Protein AF-A0AAW6V3Z8-F1 (afdb_monomer)

Sequence (329 aa):
MRWLLFLLFTFSTFGAWAGNCDLNTSYIQKGIEGYGTYIFKPVTLSGTLALREGTFPNDDWLFICKSLSNVVITLTGEAQHSTEYNFLVGHEKYKIKFDLSPHNLSGTDLTEKIYYKLSDIFNDTASISYAISQGEVAGRPVITPGQPFTVSYKLNLRYCQNKDKECTDIPITYIYHIILQINVMTCGFDNPTTEINMGDYNFIDIKQGTVDYRPEMIYIDCRQGDSGMLQLTPGKIEYTFRSASLLKNGLVLANDEELSATGAGEVGFRIQDASGADIQYDNGYLYETPQAATQGKNPIILNIKPMKYGENIRTGTIKSRVIIVVNNN

pLDDT: mean 81.11, std 15.35, range [29.45, 98.12]

Secondary structure (DSSP, 8-state):
-------------------PEEE-TTTTTT-EEEEEEEEE--SSSEEEE-GGG-B-TT-SEEEEES--TTEEEEEEEEESS-SEEEEEETTEEEEEEEEEEE-EEETTTS---SEEEHHHHHHHHEEEEEEEEES---SSPB--TTSEEEEEEEEEEEEEETTTTEEEEEEEEEEEEEEE--EE-EEE-SSS----------HHHHHHT-PPPEEEEEEEEEE--STTS-EE---EEEEEEEESSPEETTTEEEPTTTTSTTB-EEEEEEEE-TTSPBP-BSS-PPEEEEEE--SEEEEEEEEEEEEEEEEEE-SSB----EEEEEE--

Nearest PDB structures (foldseek):
  3sqb-assembly1_B  TM=6.387E-01  e=4.026E-05  Escherichia coli
  6erj-assembly1_B  TM=7.111E-01  e=3.836E-04  Salmonella enterica subsp. enterica serovar Paratyphi A str. ATCC 9150
  3f84-assembly1_A  TM=3.161E-01  e=2.750E-06  Escherichia coli
  3f85-assembly1_A  TM=3.055E-01  e=1.052E-05  Escherichia coli
  7sqc-assembly1_O1  TM=2.730E-01  e=2.663E-02  Chlamydomonas reinhardtii

Foldseek 3Di:
DDDDDDPPPPPPPPPPPQWAKDFDCVQQVPFWEWEAEDADFALDQKDWDALLRIDGVPQFFGIQGPAQQFKKKWKDKDWPDAQKEWEAFQNWIKIKGKDKDFDIDRSVQADDDRTDTPSSCRRRGIIIMMGMDTDDDDDDDYDYAQAWDKTKMWMWIWMAGDNRPDIDIGIYIYIYTYRYHAKEKDKAAPDQDDDDPPDDDDPVCQVVVVDFWDKDKDWIAIDTPDPRTDYDFSWWWKKAKAFPADDAPQFFRAFPCQVPPQAFHQKGKGKDFPVRHGHHHPPPDMDTQPGTDDHTTGITMMTMDMHGRDDSGDHHDGDTDMGMGIDRD

Radius of gyration: 36.32 Å; Cα contacts (8 Å, |Δi|>4): 736; chains: 1; bounding box: 100×30×127 Å

Mean predicted aligned error: 12.33 Å

Structure (mmCIF, N/CA/C/O backbone):
data_AF-A0AAW6V3Z8-F1
#
_entry.id   AF-A0AAW6V3Z8-F1
#
loop_
_atom_site.group_PDB
_atom_site.id
_atom_site.type_symbol
_atom_site.label_atom_id
_atom_site.label_alt_id
_atom_site.label_comp_id
_atom_site.label_asym_id
_atom_site.label_entity_id
_atom_site.label_seq_id
_atom_site.pdbx_PDB_ins_code
_atom_site.Cartn_x
_atom_site.Cartn_y
_atom_site.Cartn_z
_atom_site.occupancy
_atom_site.B_iso_or_equiv
_atom_site.auth_seq_id
_atom_site.auth_comp_id
_atom_site.auth_asym_id
_atom_site.auth_atom_id
_atom_site.pdbx_PDB_model_num
ATOM 1 N N . MET A 1 1 ? -69.870 -4.429 85.410 1.00 34.69 1 MET A N 1
ATOM 2 C CA . MET A 1 1 ? -69.325 -5.665 84.806 1.00 34.69 1 MET A CA 1
ATOM 3 C C . MET A 1 1 ? -69.509 -5.600 83.298 1.00 34.69 1 MET A C 1
ATOM 5 O O . MET A 1 1 ? -70.630 -5.366 82.892 1.00 34.69 1 MET A O 1
ATOM 9 N N . ARG A 1 2 ? -68.412 -5.833 82.557 1.00 36.53 2 ARG A N 1
ATOM 10 C CA . ARG A 1 2 ? -68.279 -6.417 81.201 1.00 36.53 2 ARG A CA 1
ATOM 11 C C . ARG A 1 2 ? -69.131 -5.878 80.026 1.00 36.53 2 ARG A C 1
ATOM 13 O O . ARG A 1 2 ? -70.333 -5.792 80.155 1.00 36.53 2 ARG A O 1
ATOM 20 N N . TRP A 1 3 ? -68.626 -5.595 78.822 1.00 33.97 3 TRP A N 1
ATOM 21 C CA . TRP A 1 3 ? -67.317 -5.750 78.164 1.00 33.97 3 TRP A CA 1
ATOM 22 C C . TRP A 1 3 ? -67.253 -4.737 77.001 1.00 33.97 3 TRP A C 1
ATOM 24 O O . TRP A 1 3 ? -68.218 -4.595 76.255 1.00 33.97 3 TRP A O 1
ATOM 34 N N . LEU A 1 4 ? -66.105 -4.073 76.844 1.00 44.62 4 LEU A N 1
ATOM 35 C CA . LEU A 1 4 ? -65.695 -3.410 75.605 1.00 44.62 4 LEU A CA 1
ATOM 36 C C . LEU A 1 4 ? -65.278 -4.479 74.585 1.00 44.62 4 LEU A C 1
ATOM 38 O O . LEU A 1 4 ? -64.500 -5.368 74.926 1.00 44.62 4 LEU A O 1
ATOM 42 N N . LEU A 1 5 ? -65.695 -4.332 73.329 1.00 42.50 5 LEU A N 1
ATOM 43 C CA . LEU A 1 5 ? -65.044 -4.979 72.189 1.00 42.50 5 LEU A CA 1
ATOM 44 C C . LEU A 1 5 ? -64.924 -3.955 71.058 1.00 42.50 5 LEU A C 1
ATOM 46 O O . LEU A 1 5 ? -65.787 -3.822 70.197 1.00 42.50 5 LEU A O 1
ATOM 50 N N . PHE A 1 6 ? -63.841 -3.181 71.129 1.00 39.94 6 PHE A N 1
ATOM 51 C CA . PHE A 1 6 ? -63.318 -2.404 70.012 1.00 39.94 6 PHE A CA 1
ATOM 52 C C . PHE A 1 6 ? -62.563 -3.370 69.095 1.00 39.94 6 PHE A C 1
ATOM 54 O O . PHE A 1 6 ? -61.516 -3.900 69.464 1.00 39.94 6 PHE A O 1
ATOM 61 N N . LEU A 1 7 ? -63.109 -3.615 67.907 1.00 39.38 7 LEU A N 1
ATOM 62 C CA . LEU A 1 7 ? -62.461 -4.374 66.841 1.00 39.38 7 LEU A CA 1
ATOM 63 C C . LEU A 1 7 ? -61.529 -3.424 66.074 1.00 39.38 7 LEU A C 1
ATOM 65 O O . LEU A 1 7 ? -61.925 -2.761 65.119 1.00 39.38 7 LEU A O 1
ATOM 69 N N . LEU A 1 8 ? -60.285 -3.323 66.544 1.00 40.19 8 LEU A N 1
ATOM 70 C CA . LEU A 1 8 ? -59.174 -2.739 65.796 1.00 40.19 8 LEU A CA 1
ATOM 71 C C . LEU A 1 8 ? -58.774 -3.727 64.694 1.00 40.19 8 LEU A C 1
ATOM 73 O O . LEU A 1 8 ? -58.064 -4.697 64.946 1.00 40.19 8 LEU A O 1
ATOM 77 N N . PHE A 1 9 ? -59.235 -3.480 63.468 1.00 36.28 9 PHE A N 1
ATOM 78 C CA . PHE A 1 9 ? -58.636 -4.070 62.274 1.00 36.28 9 PHE A CA 1
ATOM 79 C C . PHE A 1 9 ? -57.244 -3.459 62.085 1.00 36.28 9 PHE A C 1
ATOM 81 O O . PHE A 1 9 ? -57.078 -2.404 61.475 1.00 36.28 9 PHE A O 1
ATOM 88 N N . THR A 1 10 ? -56.227 -4.119 62.631 1.00 37.25 10 THR A N 1
ATOM 89 C CA . THR A 1 10 ? -54.840 -3.916 62.225 1.00 37.25 10 THR A CA 1
ATOM 90 C C . THR A 1 10 ? -54.682 -4.467 60.809 1.00 37.25 10 THR A C 1
ATOM 92 O O . THR A 1 10 ? -54.427 -5.651 60.599 1.00 37.25 10 THR A O 1
ATOM 95 N N . PHE A 1 11 ? -54.845 -3.597 59.809 1.00 33.38 11 PHE A N 1
ATOM 96 C CA . PHE A 1 11 ? -54.296 -3.845 58.481 1.00 33.38 11 PHE A CA 1
ATOM 97 C C . PHE A 1 11 ? -52.776 -3.949 58.630 1.00 33.38 11 PHE A C 1
ATOM 99 O O . PHE A 1 11 ? -52.063 -2.949 58.687 1.00 33.38 11 PHE A O 1
ATOM 106 N N . SER A 1 12 ? -52.276 -5.176 58.731 1.00 33.72 12 SER A N 1
ATOM 107 C CA . SER A 1 12 ? -50.884 -5.483 58.441 1.00 33.72 12 SER A CA 1
ATOM 108 C C . SER A 1 12 ? -50.715 -5.281 56.939 1.00 33.72 12 SER A C 1
ATOM 110 O O . SER A 1 12 ? -50.980 -6.168 56.132 1.00 33.72 12 SER A O 1
ATOM 112 N N . THR A 1 13 ? -50.328 -4.069 56.540 1.00 29.94 13 THR A N 1
ATOM 113 C CA . THR A 1 13 ? -49.763 -3.846 55.214 1.00 29.94 13 THR A CA 1
ATOM 114 C C . THR A 1 13 ? -48.470 -4.648 55.157 1.00 29.94 13 THR A C 1
ATOM 116 O O . THR A 1 13 ? -47.419 -4.187 55.603 1.00 29.94 13 THR A O 1
ATOM 119 N N . PHE A 1 14 ? -48.542 -5.874 54.644 1.00 37.41 14 PHE A N 1
ATOM 120 C CA . PHE A 1 14 ? -47.368 -6.532 54.101 1.00 37.41 14 PHE A CA 1
ATOM 121 C C . PHE A 1 14 ? -46.919 -5.667 52.926 1.00 37.41 14 PHE A C 1
ATOM 123 O O . PHE A 1 14 ? -47.485 -5.729 51.837 1.00 37.41 14 PHE A O 1
ATOM 130 N N . GLY A 1 15 ? -45.933 -4.804 53.165 1.00 29.45 15 GLY A N 1
ATOM 131 C CA . GLY A 1 15 ? -45.117 -4.281 52.087 1.00 29.45 15 GLY A CA 1
ATOM 132 C C . GLY A 1 15 ? -44.400 -5.478 51.487 1.00 29.45 15 GLY A C 1
ATOM 133 O O . GLY A 1 15 ? -43.367 -5.897 52.000 1.00 29.45 15 GLY A O 1
ATOM 134 N N . ALA A 1 16 ? -44.981 -6.084 50.454 1.00 33.62 16 ALA A N 1
ATOM 135 C CA . ALA A 1 16 ? -44.238 -6.960 49.575 1.00 33.62 16 ALA A CA 1
ATOM 136 C C . ALA A 1 16 ? -43.186 -6.069 48.915 1.00 33.62 16 ALA A C 1
ATOM 138 O O . ALA A 1 16 ? -43.502 -5.268 48.035 1.00 33.62 16 ALA A O 1
ATOM 139 N N . TRP A 1 17 ? -41.951 -6.135 49.410 1.00 36.16 17 TRP A N 1
ATOM 140 C CA . TRP A 1 17 ? -40.813 -5.565 48.708 1.00 36.16 17 TRP A CA 1
ATOM 141 C C . TRP A 1 17 ? -40.726 -6.329 47.389 1.00 36.16 17 TRP A C 1
ATOM 143 O O . TRP A 1 17 ? -40.319 -7.491 47.364 1.00 36.16 17 TRP A O 1
ATOM 153 N N . ALA A 1 18 ? -41.216 -5.717 46.310 1.00 39.94 18 ALA A N 1
ATOM 154 C CA . ALA A 1 18 ? -40.964 -6.196 44.963 1.00 39.94 18 ALA A CA 1
ATOM 155 C C . ALA A 1 18 ? -39.443 -6.335 44.840 1.00 39.94 18 ALA A C 1
ATOM 157 O O . ALA A 1 18 ? -38.727 -5.360 45.048 1.00 39.94 18 ALA A O 1
ATOM 158 N N . GLY A 1 19 ? -38.959 -7.564 44.654 1.00 50.56 19 GLY A N 1
ATOM 159 C CA . GLY A 1 19 ? -37.538 -7.876 44.776 1.00 50.56 19 GLY A CA 1
ATOM 160 C C . GLY A 1 19 ? -36.707 -7.038 43.811 1.00 50.56 19 GLY A C 1
ATOM 161 O O . GLY A 1 19 ? -36.806 -7.228 42.603 1.00 50.56 19 GLY A O 1
ATOM 162 N N . ASN A 1 20 ? -35.905 -6.123 44.354 1.00 72.38 20 ASN A N 1
ATOM 163 C CA . ASN A 1 20 ? -34.909 -5.365 43.603 1.00 72.38 20 ASN A CA 1
ATOM 164 C C . ASN A 1 20 ? -33.697 -6.260 43.284 1.00 72.38 20 ASN A C 1
ATOM 166 O O . ASN A 1 20 ? -33.623 -7.399 43.752 1.00 72.38 20 ASN A O 1
ATOM 170 N N . CYS A 1 21 ? -32.760 -5.775 42.464 1.00 75.06 21 CYS A N 1
ATOM 171 C CA . CYS A 1 21 ? -31.528 -6.523 42.217 1.00 75.06 21 CYS A CA 1
ATOM 172 C C . CYS A 1 21 ? -30.532 -6.360 43.359 1.00 75.06 21 CYS A C 1
ATOM 174 O O . CYS A 1 21 ? -30.194 -5.241 43.717 1.00 75.06 21 CYS A O 1
ATOM 176 N N . ASP A 1 22 ? -29.973 -7.446 43.866 1.00 78.38 22 ASP A N 1
ATOM 177 C CA . ASP A 1 22 ? -28.892 -7.369 44.841 1.00 78.38 22 ASP A CA 1
ATOM 178 C C . ASP A 1 22 ? -27.545 -7.234 44.114 1.00 78.38 22 ASP A C 1
ATOM 180 O O . ASP A 1 22 ? -27.223 -8.026 43.222 1.00 78.38 22 ASP A O 1
ATOM 184 N N . LEU A 1 23 ? -26.764 -6.213 44.482 1.00 76.12 23 LEU A N 1
ATOM 185 C CA . LEU A 1 23 ? -25.417 -5.981 43.959 1.00 76.12 23 LEU A CA 1
ATOM 186 C C . LEU A 1 23 ? -24.407 -6.865 44.700 1.00 76.12 23 LEU A C 1
ATOM 188 O O . LEU A 1 23 ? -24.350 -6.867 45.932 1.00 76.12 23 LEU A O 1
ATOM 192 N N . ASN A 1 24 ? -23.560 -7.574 43.956 1.00 74.00 24 ASN A N 1
ATOM 193 C CA . ASN A 1 24 ? -22.454 -8.323 44.538 1.00 74.00 24 ASN A CA 1
ATOM 194 C C . ASN A 1 24 ? -21.342 -7.366 45.000 1.00 74.00 24 ASN A C 1
ATOM 196 O O . ASN A 1 24 ? -20.547 -6.864 44.204 1.00 74.00 24 ASN A O 1
ATOM 200 N N . THR A 1 25 ? -21.271 -7.105 46.306 1.00 66.44 25 THR A N 1
ATOM 201 C CA . THR A 1 25 ? -20.369 -6.096 46.890 1.00 66.44 25 THR A CA 1
ATOM 202 C C . THR A 1 25 ? -18.887 -6.470 46.859 1.00 66.44 25 THR A C 1
ATOM 204 O O . THR A 1 25 ? -18.038 -5.605 47.081 1.00 66.44 25 THR A O 1
ATOM 207 N N . SER A 1 26 ? -18.552 -7.723 46.534 1.00 66.06 26 SER A N 1
ATOM 208 C CA . SER A 1 26 ? -17.165 -8.192 46.423 1.00 66.06 26 SER A CA 1
ATOM 209 C C . SER A 1 26 ? -16.350 -7.458 45.341 1.00 66.06 26 SER A C 1
ATOM 211 O O . SER A 1 26 ? -15.135 -7.321 45.493 1.00 66.06 26 SER A O 1
ATOM 213 N N . TYR A 1 27 ? -17.005 -6.904 44.310 1.00 61.44 27 TYR A N 1
ATOM 214 C CA . TYR A 1 27 ? -16.353 -6.176 43.209 1.00 61.44 27 TYR A CA 1
ATOM 215 C C . TYR A 1 27 ? -16.191 -4.669 43.458 1.00 61.44 27 TYR A C 1
ATOM 217 O O . TYR A 1 27 ? -15.292 -4.042 42.901 1.00 61.44 27 TYR A O 1
ATOM 225 N N . ILE A 1 28 ? -17.009 -4.076 44.335 1.00 60.41 28 ILE A N 1
ATOM 226 C CA . ILE A 1 28 ? -17.018 -2.620 44.577 1.00 60.41 28 ILE A CA 1
ATOM 227 C C . ILE A 1 28 ? -15.710 -2.158 45.234 1.00 60.41 28 ILE A C 1
ATOM 229 O O . ILE A 1 28 ? -15.198 -1.087 44.924 1.00 60.41 28 ILE A O 1
ATOM 233 N N . GLN A 1 29 ? -15.136 -2.970 46.128 1.00 56.62 29 GLN A N 1
ATOM 234 C CA . GLN A 1 29 ? -13.974 -2.566 46.932 1.00 56.62 29 GLN A CA 1
ATOM 235 C C . GLN A 1 29 ? -12.651 -2.514 46.157 1.00 56.62 29 GLN A C 1
ATOM 237 O O . GLN A 1 29 ? -11.694 -1.917 46.647 1.00 56.62 29 GLN A O 1
ATOM 242 N N . LYS A 1 30 ? -12.569 -3.140 44.978 1.00 59.75 30 LYS A N 1
ATOM 243 C CA . LYS A 1 30 ? -11.322 -3.238 44.199 1.00 59.75 30 LYS A CA 1
ATOM 244 C C . LYS A 1 30 ? -11.354 -2.459 42.883 1.00 59.75 30 LYS A C 1
ATOM 246 O O . LYS A 1 30 ? -10.308 -2.317 42.260 1.00 59.75 30 LYS A O 1
ATOM 251 N N . GLY A 1 31 ? -12.520 -1.944 42.484 1.00 66.19 31 GLY A N 1
ATOM 252 C CA . GLY A 1 31 ? -12.749 -1.523 41.104 1.00 66.19 31 GLY A CA 1
ATOM 253 C C . GLY A 1 31 ? -12.764 -2.725 40.155 1.00 66.19 31 GLY A C 1
ATOM 254 O O . GLY A 1 31 ? -12.340 -3.830 40.507 1.00 66.19 31 GLY A O 1
ATOM 255 N N . ILE A 1 32 ? -13.288 -2.520 38.950 1.00 75.06 32 ILE A N 1
ATOM 256 C CA . ILE A 1 32 ? -13.306 -3.562 37.922 1.00 75.06 32 ILE A CA 1
ATOM 257 C C . ILE A 1 32 ? -12.325 -3.175 36.821 1.00 75.06 32 ILE A C 1
ATOM 259 O O . ILE A 1 32 ? -12.372 -2.068 36.293 1.00 75.06 32 ILE A O 1
ATOM 263 N N . GLU A 1 33 ? -11.450 -4.102 36.454 1.00 75.56 33 GLU A N 1
ATOM 264 C CA . GLU A 1 33 ? -10.600 -3.976 35.277 1.00 75.56 33 GLU A CA 1
ATOM 265 C C . GLU A 1 33 ? -11.111 -4.926 34.197 1.00 75.56 33 GLU A C 1
ATOM 267 O O . GLU A 1 33 ? -11.382 -6.094 34.474 1.00 75.56 33 GLU A O 1
ATOM 272 N N . GLY A 1 34 ? -11.265 -4.425 32.975 1.00 73.50 34 GLY A N 1
ATOM 273 C CA . GLY A 1 34 ? -11.512 -5.238 31.789 1.00 73.50 34 GLY A CA 1
ATOM 274 C C . GLY A 1 34 ? -10.338 -5.111 30.832 1.00 73.50 34 GLY A C 1
ATOM 275 O O . GLY A 1 34 ? -9.913 -3.991 30.544 1.00 73.50 34 GLY A O 1
ATOM 276 N N . TYR A 1 35 ? -9.825 -6.241 30.342 1.00 75.56 35 TYR A N 1
ATOM 277 C CA . TYR A 1 35 ? -8.788 -6.258 29.315 1.00 75.56 35 TYR A CA 1
ATOM 278 C C . TYR A 1 35 ? -9.184 -7.164 28.154 1.00 75.56 35 TYR A C 1
ATOM 280 O O . TYR A 1 35 ? -9.689 -8.264 28.342 1.00 75.56 35 TYR A O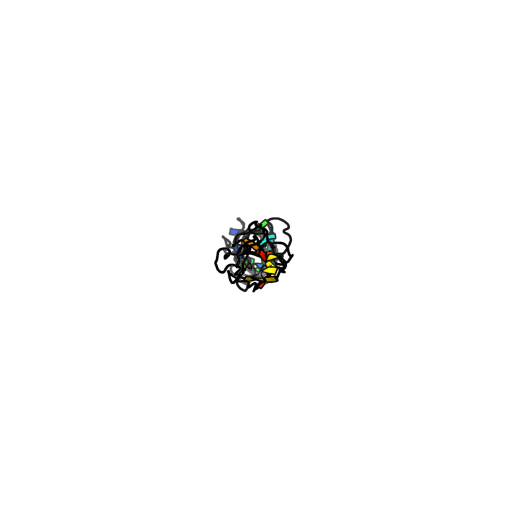 1
ATOM 288 N N . GLY A 1 36 ? -8.948 -6.724 26.927 1.00 72.00 36 GLY A N 1
ATOM 289 C CA . GLY A 1 36 ? -9.236 -7.520 25.736 1.00 72.00 36 GLY A CA 1
ATOM 290 C C . GLY A 1 36 ? -8.148 -7.374 24.698 1.00 72.00 36 GLY A C 1
ATOM 291 O O . GLY A 1 36 ? -7.553 -6.304 24.591 1.00 72.00 36 GLY A O 1
ATOM 292 N N . THR A 1 37 ? -7.927 -8.429 23.919 1.00 79.06 37 THR A N 1
ATOM 293 C CA . THR A 1 37 ? -7.196 -8.326 22.656 1.00 79.06 37 THR A CA 1
ATOM 294 C C . THR A 1 37 ? -8.174 -8.580 21.530 1.00 79.06 37 THR A C 1
ATOM 296 O O . THR A 1 37 ? -8.809 -9.631 21.494 1.00 79.06 37 THR A O 1
ATOM 299 N N . TYR A 1 38 ? -8.270 -7.632 20.607 1.00 78.69 38 TYR A N 1
ATOM 300 C CA . TYR A 1 38 ? -9.224 -7.671 19.515 1.00 78.69 38 TYR A CA 1
ATOM 301 C C . TYR A 1 38 ? -8.532 -7.572 18.168 1.00 78.69 38 TYR A C 1
ATOM 303 O O . TYR A 1 38 ? -7.815 -6.609 17.887 1.00 78.69 38 TYR A O 1
ATOM 311 N N . ILE A 1 39 ? -8.768 -8.570 17.320 1.00 85.19 39 ILE A N 1
ATOM 312 C CA . ILE A 1 39 ? -8.336 -8.525 15.928 1.00 85.19 39 ILE A CA 1
ATOM 313 C C . ILE A 1 39 ? -9.398 -7.754 15.155 1.00 85.19 39 ILE A C 1
ATOM 315 O O . ILE A 1 39 ? -10.437 -8.297 14.782 1.00 85.19 39 ILE A O 1
ATOM 319 N N . PHE A 1 40 ? -9.127 -6.476 14.913 1.00 85.94 40 PHE A N 1
ATOM 320 C CA . PHE A 1 40 ? -10.069 -5.603 14.243 1.00 85.94 40 PHE A CA 1
ATOM 321 C C . PHE A 1 40 ? -9.882 -5.648 12.729 1.00 85.94 40 PHE A C 1
ATOM 323 O O . PHE A 1 40 ? -8.878 -5.168 12.201 1.00 85.94 40 PHE A O 1
ATOM 330 N N . LYS A 1 41 ? -10.884 -6.195 12.042 1.00 87.31 41 LYS A N 1
ATOM 331 C CA . LYS A 1 41 ? -10.978 -6.263 10.581 1.00 87.31 41 LYS A CA 1
ATOM 332 C C . LYS A 1 41 ? -12.131 -5.375 10.101 1.00 87.31 41 LYS A C 1
ATOM 334 O O . LYS A 1 41 ? -13.250 -5.875 9.975 1.00 87.31 41 LYS A O 1
ATOM 339 N N . PRO A 1 42 ? -11.920 -4.062 9.890 1.00 85.12 42 PRO A N 1
ATOM 340 C CA . PRO A 1 42 ? -12.979 -3.200 9.382 1.00 85.12 42 PRO A CA 1
ATOM 341 C C . PRO A 1 42 ? -13.461 -3.695 8.017 1.00 85.12 42 PRO A C 1
ATOM 343 O O . PRO A 1 42 ? -12.663 -4.115 7.183 1.00 85.12 42 PRO A O 1
ATOM 346 N N . VAL A 1 43 ? -14.769 -3.606 7.780 1.00 83.25 43 VAL A N 1
ATOM 347 C CA . VAL A 1 43 ? -15.402 -3.895 6.475 1.00 83.25 43 VAL A CA 1
ATOM 348 C C . VAL A 1 43 ? -15.909 -2.623 5.787 1.00 83.25 43 VAL A C 1
ATOM 350 O O . VAL A 1 43 ? -16.054 -2.572 4.570 1.00 83.25 43 VAL A O 1
ATOM 353 N N . THR A 1 44 ? -16.115 -1.567 6.572 1.00 85.88 44 THR A N 1
ATOM 354 C CA . THR A 1 44 ? -16.561 -0.229 6.167 1.00 85.88 44 THR A CA 1
ATOM 355 C C . THR A 1 44 ? -15.675 0.832 6.813 1.00 85.88 44 THR A C 1
ATOM 357 O O . THR A 1 44 ? -15.041 0.573 7.839 1.00 85.88 44 THR A O 1
ATOM 360 N N . LEU A 1 45 ? -15.654 2.041 6.238 1.00 88.00 45 LEU A N 1
ATOM 361 C CA . LEU A 1 45 ? -14.905 3.180 6.784 1.00 88.00 45 LEU A CA 1
ATOM 362 C C . LEU A 1 45 ? -15.404 3.603 8.168 1.00 88.00 45 LEU A C 1
ATOM 364 O O . LEU A 1 45 ? -14.631 4.128 8.953 1.00 88.00 45 LEU A O 1
ATOM 368 N N . SER A 1 46 ? -16.665 3.352 8.499 1.00 90.88 46 SER A N 1
ATOM 369 C CA . SER A 1 46 ? -17.204 3.583 9.835 1.00 90.88 46 SER A CA 1
ATOM 370 C C . SER A 1 46 ? -18.097 2.435 10.273 1.00 90.88 46 SER A C 1
ATOM 372 O O . SER A 1 46 ? -18.667 1.723 9.442 1.00 90.88 46 SER A O 1
ATOM 374 N N . GLY A 1 47 ? -18.209 2.247 11.580 1.00 88.12 47 GLY A N 1
ATOM 375 C CA . GLY A 1 47 ? -19.014 1.185 12.162 1.00 88.12 47 GLY A CA 1
ATOM 376 C C . GLY A 1 47 ? -18.914 1.168 13.677 1.00 88.12 47 GLY A C 1
ATOM 377 O O . GLY A 1 47 ? -18.492 2.145 14.297 1.00 88.12 47 GLY A O 1
ATOM 378 N N . THR A 1 48 ? -19.286 0.035 14.262 1.00 84.62 48 THR A N 1
ATOM 379 C CA . THR A 1 48 ? -19.357 -0.130 15.711 1.00 84.62 48 THR A CA 1
ATOM 380 C C . THR A 1 48 ? -18.640 -1.402 16.134 1.00 84.62 48 THR A C 1
ATOM 382 O O . THR A 1 48 ? -18.855 -2.466 15.559 1.00 84.62 48 THR A O 1
ATOM 385 N N . LEU A 1 49 ? -17.797 -1.285 17.155 1.00 77.62 49 LEU A N 1
ATOM 386 C CA . LEU A 1 49 ? -17.171 -2.390 17.860 1.00 77.62 49 LEU A CA 1
ATOM 387 C C . LEU A 1 49 ? -18.012 -2.758 19.076 1.00 77.62 49 LEU A C 1
ATOM 389 O O . LEU A 1 49 ? -18.343 -1.902 19.904 1.00 77.62 49 LEU A O 1
ATOM 393 N N . ALA A 1 50 ? -18.331 -4.043 19.194 1.00 68.25 50 ALA A N 1
ATOM 394 C CA . ALA A 1 50 ? -18.921 -4.575 20.408 1.00 68.25 50 ALA A CA 1
ATOM 395 C C . ALA A 1 50 ? -17.852 -4.640 21.507 1.00 68.25 50 ALA A C 1
ATOM 397 O O . ALA A 1 50 ? -16.756 -5.154 21.295 1.00 68.25 50 ALA A O 1
ATOM 398 N N . LEU A 1 51 ? -18.197 -4.191 22.714 1.00 64.62 51 LEU A N 1
ATOM 399 C CA . LEU A 1 51 ? -17.331 -4.288 23.897 1.00 64.62 51 LEU A CA 1
ATOM 400 C C . LEU A 1 51 ? -17.123 -5.741 24.375 1.00 64.62 51 LEU A C 1
ATOM 402 O O . LEU A 1 51 ? -16.329 -5.991 25.274 1.00 64.62 51 LEU A O 1
ATOM 406 N N . ARG A 1 52 ? -17.811 -6.712 23.765 1.00 59.97 52 ARG A N 1
ATOM 407 C CA . ARG A 1 52 ? -17.901 -8.105 24.216 1.00 59.97 52 ARG A CA 1
ATOM 408 C C . ARG A 1 52 ? -16.582 -8.877 24.228 1.00 59.97 52 ARG A C 1
ATOM 410 O O . ARG A 1 52 ? -16.455 -9.822 24.996 1.00 59.97 52 ARG A O 1
ATOM 417 N N . GLU A 1 53 ? -15.622 -8.531 23.375 1.00 51.59 53 GLU A N 1
ATOM 418 C CA . GLU A 1 53 ? -14.405 -9.349 23.206 1.00 51.59 53 GLU A CA 1
ATOM 419 C C . GLU A 1 53 ? -13.326 -9.100 24.280 1.00 51.59 53 GLU A C 1
ATOM 421 O O . GLU A 1 53 ? -12.196 -9.572 24.166 1.00 51.59 53 GLU A O 1
ATOM 426 N N . GLY A 1 54 ? -13.666 -8.369 25.346 1.00 53.38 54 GLY A N 1
ATOM 427 C CA . GLY A 1 54 ? -12.838 -8.245 26.542 1.00 53.38 54 GLY A CA 1
ATOM 428 C C . GLY A 1 54 ? -12.959 -9.456 27.467 1.00 53.38 54 GLY A C 1
ATOM 429 O O . GLY A 1 54 ? -14.053 -9.936 27.754 1.00 53.38 54 GLY A O 1
ATOM 430 N N . THR A 1 55 ? -11.830 -9.928 27.992 1.00 59.84 55 THR A N 1
ATOM 431 C CA . THR A 1 55 ? -11.816 -10.795 29.171 1.00 59.84 55 THR A CA 1
ATOM 432 C C . THR A 1 55 ? -11.947 -9.903 30.399 1.00 59.84 55 THR A C 1
ATOM 434 O O . THR A 1 55 ? -11.037 -9.145 30.736 1.00 59.84 55 THR A O 1
ATOM 437 N N . PHE A 1 56 ? -13.075 -9.987 31.098 1.00 67.75 56 PHE A N 1
ATOM 438 C CA . PHE A 1 56 ? -13.126 -9.473 32.459 1.00 67.75 56 PHE A CA 1
ATOM 439 C C . PHE A 1 56 ? -12.548 -10.568 33.366 1.00 67.75 56 PHE A C 1
ATOM 441 O O . PHE A 1 56 ? -13.174 -11.620 33.504 1.00 67.75 56 PHE A O 1
ATOM 448 N N . PRO A 1 57 ? -11.363 -10.381 33.978 1.00 60.72 57 PRO A N 1
ATOM 449 C CA . PRO A 1 57 ? -10.763 -11.360 34.894 1.00 60.72 57 PRO A CA 1
ATOM 450 C C . PRO A 1 57 ? -11.697 -11.755 36.050 1.00 60.72 57 PRO A C 1
ATOM 452 O O . PRO A 1 57 ? -11.496 -12.795 36.664 1.00 60.72 57 PRO A O 1
ATOM 455 N N . ASN A 1 58 ? -12.726 -10.942 36.304 1.00 62.47 58 ASN A N 1
ATOM 456 C CA . ASN A 1 58 ? -13.757 -11.126 37.313 1.00 62.47 58 ASN A CA 1
ATOM 457 C C . ASN A 1 58 ? -15.180 -11.109 36.692 1.00 62.47 58 ASN A C 1
ATOM 459 O O . ASN A 1 58 ? -16.056 -10.430 37.220 1.00 62.47 58 ASN A O 1
ATOM 463 N N . ASP A 1 59 ? -15.426 -11.797 35.562 1.00 68.00 59 ASP A N 1
ATOM 464 C CA . ASP A 1 59 ? -16.759 -11.874 34.902 1.00 68.00 59 ASP A CA 1
ATOM 465 C C . ASP A 1 59 ? -17.776 -12.791 35.620 1.00 68.00 59 ASP A C 1
ATOM 467 O O . ASP A 1 59 ? -18.526 -13.572 35.015 1.00 68.00 59 ASP A O 1
ATOM 471 N N . ASP A 1 60 ? -17.774 -12.729 36.943 1.00 67.44 60 ASP A N 1
ATOM 472 C CA . ASP A 1 60 ? -18.808 -13.317 37.779 1.00 67.44 60 ASP A CA 1
ATOM 473 C C . ASP A 1 60 ? -20.085 -12.459 37.729 1.00 67.44 60 ASP A C 1
ATOM 475 O O . ASP A 1 60 ? -20.134 -11.370 37.149 1.00 67.44 60 ASP A O 1
ATOM 479 N N . TRP A 1 61 ? -21.167 -12.960 38.326 1.00 69.00 61 TRP A N 1
ATOM 480 C CA . TRP A 1 61 ? -22.419 -12.213 38.402 1.00 69.00 61 TRP A CA 1
ATOM 481 C C . TRP A 1 61 ? -22.229 -10.938 39.239 1.00 69.00 61 TRP A C 1
ATOM 483 O O . TRP A 1 61 ? -21.830 -10.978 40.406 1.00 69.00 61 TRP A O 1
ATOM 493 N N . LEU A 1 62 ? -22.545 -9.801 38.622 1.00 75.69 62 LEU A N 1
ATOM 494 C CA . LEU A 1 62 ? -22.504 -8.487 39.249 1.00 75.69 62 LEU A CA 1
ATOM 495 C C . LEU A 1 62 ? -23.831 -8.187 39.953 1.00 75.69 62 LEU A C 1
ATOM 497 O O . LEU A 1 62 ? -23.830 -7.660 41.063 1.00 75.69 62 LEU A O 1
ATOM 501 N N . PHE A 1 63 ? -24.951 -8.593 39.347 1.00 77.38 63 PHE A N 1
ATOM 502 C CA . PHE A 1 63 ? -26.292 -8.406 39.902 1.00 77.38 63 PHE A CA 1
ATOM 503 C C . PHE A 1 63 ? -27.068 -9.718 39.957 1.00 77.38 63 PHE A C 1
ATOM 505 O O . PHE A 1 63 ? -27.033 -10.511 39.011 1.00 77.38 63 PHE A O 1
ATOM 512 N N . ILE A 1 64 ? -27.829 -9.904 41.037 1.00 79.44 64 ILE A N 1
ATOM 513 C CA . ILE A 1 64 ? -28.873 -10.928 41.133 1.00 79.44 64 ILE A CA 1
ATOM 514 C C . ILE A 1 64 ? -30.221 -10.222 41.124 1.00 79.44 64 ILE A C 1
ATOM 516 O O . ILE A 1 64 ? -30.591 -9.581 42.102 1.00 79.44 64 ILE A O 1
ATOM 520 N N . CYS A 1 65 ? -30.965 -10.343 40.033 1.00 76.25 65 CYS A N 1
ATOM 521 C CA . CYS A 1 65 ? -32.230 -9.645 39.847 1.00 76.25 65 CYS A CA 1
ATOM 522 C C . CYS A 1 65 ? -33.412 -10.608 39.941 1.00 76.25 65 CYS A C 1
ATOM 524 O O . CYS A 1 65 ? -33.514 -11.557 39.169 1.00 76.25 65 CYS A O 1
ATOM 526 N N . LYS A 1 66 ? -34.346 -10.333 40.859 1.00 75.38 66 LYS A N 1
ATOM 527 C CA . LYS A 1 66 ? -35.669 -10.990 40.881 1.00 75.38 66 LYS A CA 1
ATOM 528 C C . LYS A 1 66 ? -36.715 -10.223 40.066 1.00 75.38 66 LYS A C 1
ATOM 530 O O . LYS A 1 66 ? -37.694 -10.818 39.633 1.00 75.38 66 LYS A O 1
ATOM 535 N N . SER A 1 67 ? -36.506 -8.920 39.872 1.00 75.31 67 SER A N 1
ATOM 536 C CA . SER A 1 67 ? -37.271 -8.034 38.993 1.00 75.31 67 SER A CA 1
ATOM 537 C C . SER A 1 67 ? -36.384 -6.873 38.539 1.00 75.31 67 SER A C 1
ATOM 539 O O . SER A 1 67 ? -35.522 -6.417 39.292 1.00 75.31 67 SER A O 1
ATOM 541 N N . LEU A 1 68 ? -36.623 -6.368 37.328 1.00 73.25 68 LEU A N 1
ATOM 542 C CA . LEU A 1 68 ? -35.966 -5.175 36.779 1.00 73.25 68 LEU A CA 1
ATOM 543 C C . LEU A 1 68 ? -36.848 -3.921 36.844 1.00 73.25 68 LEU A C 1
ATOM 545 O O . LEU A 1 68 ? -36.399 -2.828 36.520 1.00 73.25 68 LEU A O 1
ATOM 549 N N . SER A 1 69 ? -38.097 -4.044 37.302 1.00 72.56 69 SER A N 1
ATOM 550 C CA . SER A 1 69 ? -39.136 -3.010 37.169 1.00 72.56 69 SER A CA 1
ATOM 551 C C . SER A 1 69 ? -38.818 -1.647 37.808 1.00 72.56 69 SER A C 1
ATOM 553 O O . SER A 1 69 ? -39.497 -0.672 37.507 1.00 72.56 69 SER A O 1
ATOM 555 N N . ASN A 1 70 ? -37.831 -1.565 38.707 1.00 76.19 70 ASN A N 1
ATOM 556 C CA . ASN A 1 70 ? -37.437 -0.336 39.414 1.00 76.19 70 ASN A CA 1
ATOM 557 C C . ASN A 1 70 ? -35.921 -0.089 39.391 1.00 76.19 70 ASN A C 1
ATOM 559 O O . ASN A 1 70 ? -35.386 0.549 40.303 1.00 76.19 70 ASN A O 1
ATOM 563 N N . VAL A 1 71 ? -35.240 -0.630 38.383 1.00 76.38 71 VAL A N 1
ATOM 564 C CA . VAL A 1 71 ? -33.791 -0.527 38.225 1.00 76.38 71 VAL A CA 1
ATOM 565 C C . VAL A 1 71 ? -33.462 0.410 37.073 1.00 76.38 71 VAL A C 1
ATOM 567 O O . VAL A 1 71 ? -34.048 0.311 35.995 1.00 76.38 71 VAL A O 1
ATOM 570 N N . VAL A 1 72 ? -32.503 1.301 37.306 1.00 79.00 72 VAL A N 1
ATOM 571 C CA . VAL A 1 72 ? -31.890 2.133 36.268 1.00 79.00 72 VAL A CA 1
ATOM 572 C C . VAL A 1 72 ? -30.393 1.864 36.275 1.00 79.00 72 VAL A C 1
ATOM 574 O O . VAL A 1 72 ? -29.753 1.915 37.329 1.00 79.00 72 VAL A O 1
ATOM 577 N N . ILE A 1 73 ? -29.846 1.567 35.097 1.00 77.38 73 ILE A N 1
ATOM 578 C CA . ILE A 1 73 ? -28.413 1.378 34.891 1.00 77.38 73 ILE A CA 1
ATOM 579 C C . ILE A 1 73 ? -27.938 2.446 33.917 1.00 77.38 73 ILE A C 1
ATOM 581 O O . ILE A 1 73 ? -28.400 2.547 32.784 1.00 77.38 73 ILE A O 1
ATOM 585 N N . THR A 1 74 ? -27.011 3.271 34.377 1.00 78.25 74 THR A N 1
ATOM 586 C CA . THR A 1 74 ? -26.382 4.310 33.570 1.00 78.25 74 THR A CA 1
ATOM 587 C C . THR A 1 74 ? -24.903 4.014 33.475 1.00 78.25 74 THR A C 1
ATOM 589 O O . THR A 1 74 ? -24.241 3.827 34.491 1.00 78.25 74 THR A O 1
ATOM 592 N N . LEU A 1 75 ? -24.377 3.994 32.260 1.00 80.88 75 LEU A N 1
ATOM 593 C CA . LEU A 1 75 ? -22.945 3.948 32.036 1.00 80.88 75 LEU A CA 1
ATOM 594 C C . LEU A 1 75 ? -22.499 5.337 31.599 1.00 80.88 75 LEU A C 1
ATOM 596 O O . LEU A 1 75 ? -23.077 5.921 30.692 1.00 80.88 75 LEU A O 1
ATOM 600 N N . THR A 1 76 ? -21.472 5.881 32.233 1.00 83.38 76 THR A N 1
ATOM 601 C CA . THR A 1 76 ? -20.754 7.042 31.702 1.00 83.38 76 THR A CA 1
ATOM 602 C C . THR A 1 76 ? -19.315 6.654 31.442 1.00 83.38 76 THR A C 1
ATOM 604 O O . THR A 1 76 ? -18.801 5.701 32.029 1.00 83.38 76 THR A O 1
ATOM 607 N N . GLY A 1 77 ? -18.653 7.363 30.535 1.00 82.94 77 GLY A N 1
ATOM 608 C CA . GLY A 1 77 ? -17.272 7.058 30.224 1.00 82.94 77 GLY A CA 1
ATOM 609 C C . GLY A 1 77 ? -16.546 8.194 29.539 1.00 82.94 77 GLY A C 1
ATOM 610 O O . GLY A 1 77 ? -17.145 8.992 28.822 1.00 82.94 77 GLY A O 1
ATOM 611 N N . GLU A 1 78 ? -15.241 8.230 29.762 1.00 84.38 78 GLU A N 1
ATOM 612 C CA . GLU A 1 78 ? -14.309 9.136 29.106 1.00 84.38 78 GLU A CA 1
ATOM 613 C C . GLU A 1 78 ? -13.087 8.354 28.619 1.00 84.38 78 GLU A C 1
ATOM 615 O O . GLU A 1 78 ? -12.669 7.364 29.229 1.00 84.38 78 GLU A O 1
ATOM 620 N N . ALA A 1 79 ? -12.514 8.776 27.494 1.00 83.38 79 ALA A N 1
ATOM 621 C CA . ALA A 1 79 ? -11.261 8.211 27.015 1.00 83.38 79 ALA A CA 1
ATOM 622 C C . ALA A 1 79 ? -10.110 8.641 27.932 1.00 83.38 79 ALA A C 1
ATOM 624 O O . ALA A 1 79 ? -9.986 9.816 28.272 1.00 83.38 79 ALA A O 1
ATOM 625 N N . GLN A 1 80 ? -9.255 7.696 28.322 1.00 79.31 80 GLN A N 1
ATOM 626 C CA . GLN A 1 80 ? -8.074 7.996 29.142 1.00 79.31 80 GLN A CA 1
ATOM 627 C C . GLN A 1 80 ? -6.880 8.466 28.301 1.00 79.31 80 GLN A C 1
ATOM 629 O O . GLN A 1 80 ? -5.993 9.163 28.799 1.00 79.31 80 GLN A O 1
ATOM 634 N N . HIS A 1 81 ? -6.837 8.065 27.031 1.00 80.06 81 HIS A N 1
ATOM 635 C CA . HIS A 1 81 ? -5.764 8.365 26.086 1.00 80.06 81 HIS A CA 1
ATOM 636 C C . HIS A 1 81 ? -6.333 8.881 24.759 1.00 80.06 81 HIS A C 1
ATOM 638 O O . HIS A 1 81 ? -7.527 9.162 24.654 1.00 80.06 81 HIS A O 1
ATOM 644 N N . SER A 1 82 ? -5.464 9.038 23.752 1.00 78.44 82 SER A N 1
ATOM 645 C CA . SER A 1 82 ? -5.888 9.430 22.406 1.00 78.44 82 SER A CA 1
ATOM 646 C C . SER A 1 82 ? -6.974 8.491 21.895 1.00 78.44 82 SER A C 1
ATOM 648 O O . SER A 1 82 ? -6.831 7.278 21.988 1.00 78.44 82 SER A O 1
ATOM 650 N N . THR A 1 83 ? -8.039 9.047 21.331 1.00 83.75 83 THR A N 1
ATOM 651 C CA . THR A 1 83 ? -9.052 8.281 20.598 1.00 83.75 83 THR A CA 1
ATOM 652 C C . THR A 1 83 ? -8.773 8.247 19.105 1.00 83.75 83 THR A C 1
ATOM 654 O O . THR A 1 83 ? -9.412 7.482 18.394 1.00 83.75 83 THR A O 1
ATOM 657 N N . GLU A 1 84 ? -7.825 9.052 18.626 1.00 89.12 84 GLU A N 1
ATOM 658 C CA . GLU A 1 84 ? -7.425 9.135 17.225 1.00 89.12 84 GLU A CA 1
ATOM 659 C C . GLU A 1 84 ? -6.005 8.582 17.050 1.00 89.12 84 GLU A C 1
ATOM 661 O O . GLU A 1 84 ? -5.096 8.900 17.823 1.00 89.12 84 GLU A O 1
ATOM 666 N N . TYR A 1 85 ? -5.827 7.730 16.044 1.00 90.31 85 TYR A N 1
ATOM 667 C CA . TYR A 1 85 ? -4.579 7.039 15.737 1.00 90.31 85 TYR A CA 1
ATOM 668 C C . TYR A 1 85 ? -4.306 7.132 14.243 1.00 90.31 85 TYR A C 1
ATOM 670 O O . TYR A 1 85 ? -5.207 6.949 13.428 1.00 90.31 85 TYR A O 1
ATOM 678 N N . ASN A 1 86 ? -3.053 7.375 13.882 1.00 90.31 86 ASN A N 1
ATOM 679 C CA . ASN A 1 86 ? -2.641 7.532 12.493 1.00 90.31 86 ASN A CA 1
ATOM 680 C C . ASN A 1 86 ? -1.933 6.275 11.996 1.00 90.31 86 ASN A C 1
ATOM 682 O O . ASN A 1 86 ? -1.175 5.671 12.747 1.00 90.31 86 ASN A O 1
ATOM 686 N N . PHE A 1 87 ? -2.127 5.892 10.741 1.00 88.50 87 PHE A N 1
ATOM 687 C CA . PHE A 1 87 ? -1.428 4.767 10.124 1.00 88.50 87 PHE A CA 1
ATOM 688 C C . PHE A 1 87 ? -1.205 5.010 8.631 1.00 88.50 87 PHE A C 1
ATOM 690 O O . PHE A 1 87 ? -1.819 5.895 8.034 1.00 88.50 87 PHE A O 1
ATOM 697 N N . LEU A 1 88 ? -0.291 4.240 8.044 1.00 84.19 88 LEU A N 1
ATOM 698 C CA . LEU A 1 88 ? 0.073 4.338 6.633 1.00 84.19 88 LEU A CA 1
ATOM 699 C C . LEU A 1 88 ? -0.398 3.108 5.861 1.00 84.19 88 LEU A C 1
ATOM 701 O O . LEU A 1 88 ? -0.416 1.999 6.401 1.00 84.19 88 LEU A O 1
ATOM 705 N N . VAL A 1 89 ? -0.748 3.331 4.598 1.00 79.75 89 VAL A N 1
ATOM 706 C CA . VAL A 1 89 ? -0.970 2.299 3.580 1.00 79.75 89 VAL A CA 1
ATOM 707 C C . VAL A 1 89 ? -0.292 2.802 2.311 1.00 79.75 89 VAL A C 1
ATOM 709 O O . VAL A 1 89 ? -0.772 3.770 1.724 1.00 79.75 89 VAL A O 1
ATOM 712 N N . GLY A 1 90 ? 0.847 2.238 1.906 1.00 76.44 90 GLY A N 1
ATOM 713 C CA . GLY A 1 90 ? 1.708 2.939 0.950 1.00 76.44 90 GLY A CA 1
ATOM 714 C C . GLY A 1 90 ? 2.196 4.265 1.519 1.00 76.44 90 GLY A C 1
ATOM 715 O O . GLY A 1 90 ? 2.583 4.370 2.687 1.00 76.44 90 GLY A O 1
ATOM 716 N N . HIS A 1 91 ? 2.134 5.304 0.693 1.00 74.88 91 HIS A N 1
ATOM 717 C CA . HIS A 1 91 ? 2.371 6.683 1.121 1.00 74.88 91 HIS A CA 1
ATOM 718 C C . HIS A 1 91 ? 1.107 7.379 1.636 1.00 74.88 91 HIS A C 1
ATOM 720 O O . HIS A 1 91 ? 1.183 8.512 2.124 1.00 74.88 91 HIS A O 1
ATOM 726 N N . GLU A 1 92 ? -0.054 6.730 1.534 1.00 81.56 92 GLU A N 1
ATOM 727 C CA . GLU A 1 92 ? -1.311 7.325 1.952 1.00 81.56 92 GLU A CA 1
ATOM 728 C C . GLU A 1 92 ? -1.455 7.313 3.468 1.00 81.56 92 GLU A C 1
ATOM 730 O O . GLU A 1 92 ? -1.186 6.328 4.164 1.00 81.56 92 GLU A O 1
ATOM 735 N N . LYS A 1 93 ? -1.891 8.463 3.978 1.00 87.06 93 LYS A N 1
ATOM 736 C CA . LYS A 1 93 ? -2.067 8.715 5.402 1.00 87.06 93 LYS A CA 1
ATOM 737 C C . LYS A 1 93 ? -3.523 8.533 5.774 1.00 87.06 93 LYS A C 1
ATOM 739 O O . LYS A 1 93 ? -4.407 9.224 5.261 1.00 87.06 93 LYS A O 1
ATOM 744 N N . TYR A 1 94 ? -3.745 7.636 6.719 1.00 88.69 94 TYR A N 1
ATOM 745 C CA . TYR A 1 94 ? -5.053 7.361 7.274 1.00 88.69 94 TYR A CA 1
ATOM 746 C C . TYR A 1 94 ? -5.072 7.656 8.761 1.00 88.69 94 TYR A C 1
ATOM 748 O O . TYR A 1 94 ? -4.070 7.534 9.468 1.00 88.69 94 TYR A O 1
ATOM 756 N N . LYS A 1 95 ? -6.260 7.998 9.242 1.00 90.81 95 LYS A N 1
ATOM 757 C CA . LYS A 1 95 ? -6.558 8.084 10.661 1.00 90.81 95 LYS A CA 1
ATOM 758 C C . LYS A 1 95 ? -7.755 7.223 10.996 1.00 90.81 95 LYS A C 1
ATOM 760 O O . LYS A 1 95 ? -8.704 7.146 10.215 1.00 90.81 95 LYS A O 1
ATOM 765 N N . ILE A 1 96 ? -7.706 6.602 12.164 1.00 90.50 96 ILE A N 1
ATOM 766 C CA . ILE A 1 96 ? -8.822 5.901 12.778 1.00 90.50 96 ILE A CA 1
ATOM 767 C C . ILE A 1 96 ? -9.149 6.550 14.116 1.00 90.50 96 ILE A C 1
ATOM 769 O O . ILE A 1 96 ? -8.269 6.745 14.955 1.00 90.50 96 ILE A O 1
ATOM 773 N N . LYS A 1 97 ? -10.422 6.886 14.304 1.00 91.12 97 LYS A N 1
ATOM 774 C CA . LYS A 1 97 ? -10.955 7.441 15.543 1.00 91.12 97 LYS A CA 1
ATOM 775 C C . LYS A 1 97 ? -11.889 6.441 16.214 1.00 91.12 97 LYS A C 1
ATOM 777 O O . LYS A 1 97 ? -12.685 5.824 15.513 1.00 91.12 97 LYS A O 1
ATOM 782 N N . PHE A 1 98 ? -11.803 6.316 17.536 1.00 89.31 98 PHE A N 1
ATOM 783 C CA . PHE A 1 98 ? -12.649 5.467 18.378 1.00 89.31 98 PHE A CA 1
ATOM 784 C C . PHE A 1 98 ? -13.417 6.303 19.403 1.00 89.31 98 PHE A C 1
ATOM 786 O O . PHE A 1 98 ? -12.852 6.757 20.400 1.00 89.31 98 PHE A O 1
ATOM 793 N N . ASP A 1 99 ? -14.717 6.468 19.196 1.00 87.75 99 ASP A N 1
ATOM 794 C CA . ASP A 1 99 ? -15.579 7.242 20.085 1.00 87.75 99 ASP A CA 1
ATOM 795 C C . ASP A 1 99 ? -16.506 6.314 20.875 1.00 87.75 99 ASP A C 1
ATOM 797 O O . ASP A 1 99 ? -17.313 5.571 20.307 1.00 87.75 99 ASP A O 1
ATOM 801 N N . LEU A 1 100 ? -16.399 6.384 22.203 1.00 86.25 100 LEU A N 1
ATOM 802 C CA . LEU A 1 100 ? -17.293 5.685 23.118 1.00 86.25 100 LEU A CA 1
ATOM 803 C C . LEU A 1 100 ? -18.653 6.387 23.148 1.00 86.25 100 LEU A C 1
ATOM 805 O O . LEU A 1 100 ? -18.741 7.574 23.455 1.00 86.25 100 LEU A O 1
ATOM 809 N N . SER A 1 101 ? -19.707 5.625 22.886 1.00 83.25 101 SER A N 1
ATOM 810 C CA . SER A 1 101 ? -21.096 6.057 22.999 1.00 83.25 101 SER A CA 1
ATOM 811 C C . SER A 1 101 ? -21.769 5.290 24.138 1.00 83.25 101 SER A C 1
ATOM 813 O O . SER A 1 101 ? -22.195 4.151 23.931 1.00 83.25 101 SER A O 1
ATOM 815 N N . PRO A 1 102 ? -21.826 5.865 25.352 1.00 76.81 102 PRO A N 1
ATOM 816 C CA . PRO A 1 102 ? -22.592 5.284 26.442 1.00 76.81 102 PRO A CA 1
ATOM 817 C C . PRO A 1 102 ? -24.102 5.440 26.218 1.00 76.81 102 PRO A C 1
ATOM 819 O O . PRO A 1 102 ? -24.571 6.416 25.625 1.00 76.81 102 PRO A O 1
ATOM 822 N N . HIS A 1 103 ? -24.864 4.493 26.751 1.00 71.50 103 HIS A N 1
ATOM 823 C CA . HIS A 1 103 ? -26.317 4.452 26.725 1.00 71.50 103 HIS A CA 1
ATOM 824 C C . HIS A 1 103 ? -26.866 4.307 28.147 1.00 71.50 103 HIS A C 1
ATOM 826 O O . HIS A 1 103 ? -26.281 3.647 29.009 1.00 71.50 103 HIS A O 1
ATOM 832 N N . ASN A 1 104 ? -28.023 4.923 28.380 1.00 69.25 104 ASN A N 1
ATOM 833 C CA . ASN A 1 104 ? -28.787 4.724 29.604 1.00 69.25 104 ASN A CA 1
ATO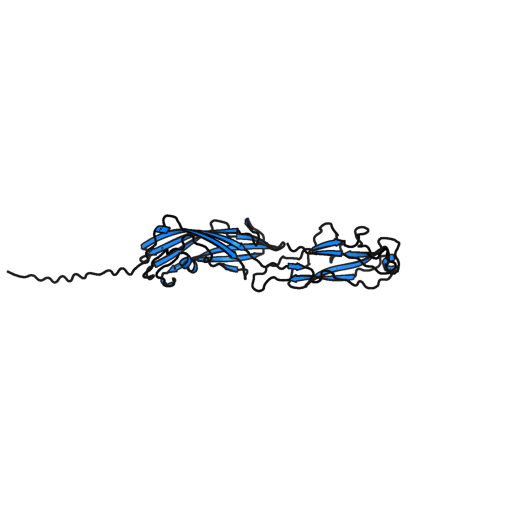M 834 C C . ASN A 1 104 ? -29.789 3.608 29.351 1.00 69.25 104 ASN A C 1
ATOM 836 O O . ASN A 1 104 ? -30.568 3.702 28.403 1.00 69.25 104 ASN A O 1
ATOM 840 N N . LEU A 1 105 ? -29.787 2.595 30.210 1.00 67.12 105 LEU A N 1
ATOM 841 C CA . LEU A 1 105 ? -30.763 1.520 30.161 1.00 67.12 105 LEU A CA 1
ATOM 842 C C . LEU A 1 105 ? -31.726 1.652 31.331 1.00 67.12 105 LEU A C 1
ATOM 844 O O . LEU A 1 105 ? -31.337 1.742 32.502 1.00 67.12 105 LEU A O 1
ATOM 848 N N . SER A 1 106 ? -33.008 1.635 31.006 1.00 65.88 106 SER A N 1
ATOM 849 C CA . SER A 1 106 ? -34.052 1.357 31.976 1.00 65.88 106 SER A CA 1
ATOM 850 C C . SER A 1 106 ? -34.168 -0.154 32.180 1.00 65.88 106 SER A C 1
ATOM 852 O O . SER A 1 106 ? -33.765 -0.949 31.332 1.00 65.88 106 SER A O 1
ATOM 854 N N . GLY A 1 107 ? -34.736 -0.585 33.305 1.00 61.81 107 GLY A N 1
ATOM 855 C CA . GLY A 1 107 ? -34.906 -2.008 33.591 1.00 61.81 107 GLY A CA 1
ATOM 856 C C . GLY A 1 107 ? -35.718 -2.790 32.549 1.00 61.81 107 GLY A C 1
ATOM 857 O O . GLY A 1 107 ? -35.599 -4.006 32.499 1.00 61.81 107 GLY A O 1
ATOM 858 N N . THR A 1 108 ? -36.506 -2.129 31.695 1.00 61.91 108 THR A N 1
ATOM 859 C CA . THR A 1 108 ? -37.211 -2.780 30.575 1.00 61.91 108 THR A CA 1
ATOM 860 C C . THR A 1 108 ? -36.337 -3.014 29.346 1.00 61.91 108 THR A C 1
ATOM 862 O O . THR A 1 108 ? -36.731 -3.779 28.471 1.00 61.91 108 THR A O 1
ATOM 865 N N . ASP A 1 109 ? -35.171 -2.370 29.274 1.00 64.25 109 ASP A N 1
ATOM 866 C CA . ASP A 1 109 ? -34.242 -2.479 28.144 1.00 64.25 109 ASP A CA 1
ATOM 867 C C . ASP A 1 109 ? -33.260 -3.650 28.314 1.00 64.25 109 ASP A C 1
ATOM 869 O O . ASP A 1 109 ? -32.560 -4.024 27.377 1.00 64.25 109 ASP A O 1
ATOM 873 N N . LEU A 1 110 ? -33.213 -4.248 29.508 1.00 66.19 110 LEU A N 1
ATOM 874 C CA . LEU A 1 110 ? -32.374 -5.398 29.827 1.00 66.19 110 LEU A CA 1
ATOM 875 C C . LEU A 1 110 ? -33.142 -6.701 29.597 1.00 66.19 110 LEU A C 1
ATOM 877 O O . LEU A 1 110 ? -34.284 -6.862 30.026 1.00 66.19 110 LEU A O 1
ATOM 881 N N . THR A 1 111 ? -32.482 -7.674 28.970 1.00 67.62 111 THR A N 1
ATOM 882 C CA . THR A 1 111 ? -33.057 -9.017 28.810 1.00 67.62 111 THR A CA 1
ATOM 883 C C . THR A 1 111 ? -33.189 -9.686 30.174 1.00 67.62 111 THR A C 1
ATOM 885 O O . THR A 1 111 ? -32.171 -9.884 30.829 1.00 67.62 111 THR A O 1
ATOM 888 N N . GLU A 1 112 ? -34.399 -10.100 30.569 1.00 68.75 112 GLU A N 1
ATOM 889 C CA . GLU A 1 112 ? -34.652 -10.727 31.873 1.00 68.75 112 GLU A CA 1
ATOM 890 C C . GLU A 1 112 ? -33.754 -11.950 32.134 1.00 68.75 112 GLU A C 1
ATOM 892 O O . GLU A 1 112 ? -33.940 -13.039 31.587 1.00 68.75 112 GLU A O 1
ATOM 897 N N . LYS A 1 113 ? -32.779 -11.764 33.026 1.00 70.62 113 LYS A N 1
ATOM 898 C CA . LYS A 1 113 ? -31.922 -12.804 33.596 1.00 70.62 113 LYS A CA 1
ATOM 899 C C . LYS A 1 113 ? -31.957 -12.724 35.121 1.00 70.62 113 LYS A C 1
ATOM 901 O O . LYS A 1 113 ? -32.064 -11.649 35.701 1.00 70.62 113 LYS A O 1
ATOM 906 N N . ILE A 1 114 ? -31.815 -13.872 35.783 1.00 74.56 114 ILE A N 1
ATOM 907 C CA . ILE A 1 114 ? -31.675 -13.921 37.250 1.00 74.56 114 ILE A CA 1
ATOM 908 C C . ILE A 1 114 ? -30.284 -13.425 37.670 1.00 74.56 114 ILE A C 1
ATOM 910 O O . ILE A 1 114 ? -30.141 -12.791 38.711 1.00 74.56 114 ILE A O 1
ATOM 914 N N . TYR A 1 115 ? -29.272 -13.681 36.840 1.00 80.88 115 TYR A N 1
ATOM 915 C CA . TYR A 1 115 ? -27.882 -13.300 37.069 1.00 80.88 115 TYR A CA 1
ATOM 916 C C . TYR A 1 115 ? -27.392 -12.468 35.889 1.00 80.88 115 TYR A C 1
ATOM 918 O O . TYR A 1 115 ? -27.400 -12.958 34.759 1.00 80.88 115 TYR A O 1
ATOM 926 N N . TYR A 1 116 ? -26.949 -11.240 36.154 1.00 77.62 116 TYR A N 1
ATOM 927 C CA . TYR A 1 116 ? -26.303 -10.398 35.149 1.00 77.62 116 TYR A CA 1
ATOM 928 C C . TYR A 1 116 ? -24.811 -10.357 35.402 1.00 77.62 116 TYR A C 1
ATOM 930 O O . TYR A 1 116 ? -24.366 -9.943 36.478 1.00 77.62 116 TYR A O 1
ATOM 938 N N . LYS A 1 117 ? -24.042 -10.765 34.397 1.00 79.69 117 LYS A N 1
ATOM 939 C CA . LYS A 1 117 ? -22.603 -10.531 34.367 1.00 79.69 117 LYS A CA 1
ATOM 940 C C . LYS A 1 117 ? -22.308 -9.119 33.895 1.00 79.69 117 LYS A C 1
ATOM 942 O O . LYS A 1 117 ? -23.145 -8.459 33.279 1.00 79.69 117 LYS A O 1
ATOM 947 N N . LEU A 1 118 ? -21.090 -8.669 34.151 1.00 74.88 118 LEU A N 1
ATOM 948 C CA . LEU A 1 118 ? -20.645 -7.379 33.654 1.00 74.88 118 LEU A CA 1
ATOM 949 C C . LEU A 1 118 ? -20.594 -7.365 32.115 1.00 74.88 118 LEU A C 1
ATOM 951 O O . LEU A 1 118 ? -21.055 -6.406 31.497 1.00 74.88 118 LEU A O 1
ATOM 955 N N . SER A 1 119 ? -20.128 -8.456 31.499 1.00 73.94 119 SER A N 1
ATOM 956 C CA . SER A 1 119 ? -20.128 -8.630 30.041 1.00 73.94 119 SER A CA 1
ATOM 957 C C . SER A 1 119 ? -21.526 -8.578 29.406 1.00 73.94 119 SER A C 1
ATOM 959 O O . SER A 1 119 ? -21.669 -8.081 28.288 1.00 73.94 119 SER A O 1
ATOM 961 N N . ASP A 1 120 ? -22.562 -9.044 30.113 1.00 74.44 120 ASP A N 1
ATOM 962 C CA . ASP A 1 120 ? -23.953 -8.957 29.653 1.00 74.44 120 ASP A CA 1
ATOM 963 C C . ASP A 1 120 ? -24.422 -7.499 29.589 1.00 74.44 120 ASP A C 1
ATOM 965 O O . ASP A 1 120 ? -25.018 -7.087 28.600 1.00 74.44 120 ASP A O 1
ATOM 969 N N . ILE A 1 121 ? -24.106 -6.709 30.616 1.00 73.69 121 ILE A N 1
ATOM 970 C CA . ILE A 1 121 ? -24.546 -5.314 30.736 1.00 73.69 121 ILE A CA 1
ATOM 971 C C . ILE A 1 121 ? -23.823 -4.417 29.734 1.00 73.69 121 ILE A C 1
ATOM 973 O O . ILE A 1 121 ? -24.428 -3.505 29.173 1.00 73.69 121 ILE A O 1
ATOM 977 N N . PHE A 1 122 ? -22.542 -4.672 29.461 1.00 72.94 122 PHE A N 1
ATOM 978 C CA . PHE A 1 122 ? -21.770 -3.863 28.515 1.00 72.94 122 PHE A CA 1
ATOM 979 C C . PHE A 1 122 ? -22.279 -3.916 27.075 1.00 72.94 122 PHE A C 1
ATOM 981 O O . PHE A 1 122 ? -22.173 -2.907 26.383 1.00 72.94 122 PHE A O 1
ATOM 988 N N . ASN A 1 123 ? -22.838 -5.046 26.630 1.00 68.06 123 ASN A N 1
ATOM 989 C CA . ASN A 1 123 ? -23.361 -5.170 25.263 1.00 68.06 123 ASN A CA 1
ATOM 990 C C . ASN A 1 123 ? -24.503 -4.193 24.988 1.00 68.06 123 ASN A C 1
ATOM 992 O O . ASN A 1 123 ? -24.619 -3.690 23.873 1.00 68.06 123 ASN A O 1
ATOM 996 N N . ASP A 1 124 ? -25.308 -3.926 26.011 1.00 69.75 124 ASP A N 1
ATOM 997 C CA . ASP A 1 124 ? -26.506 -3.108 25.880 1.00 69.75 124 ASP A CA 1
ATOM 998 C C . ASP A 1 124 ? -26.232 -1.650 26.300 1.00 69.75 124 ASP A C 1
ATOM 1000 O O . ASP A 1 124 ? -26.880 -0.723 25.819 1.00 69.75 124 ASP A O 1
ATOM 1004 N N . THR A 1 125 ? -25.258 -1.417 27.190 1.00 70.31 125 THR A N 1
ATOM 1005 C CA . THR A 1 125 ? -25.016 -0.090 27.794 1.00 70.31 125 THR A CA 1
ATOM 1006 C C . THR A 1 125 ? -23.989 0.770 27.070 1.00 70.31 125 THR A C 1
ATOM 1008 O O . THR A 1 125 ? -23.946 1.972 27.325 1.00 70.31 125 THR A O 1
ATOM 1011 N N . ALA A 1 126 ? -23.140 0.225 26.199 1.00 76.38 126 ALA A N 1
ATOM 1012 C CA . ALA A 1 126 ? -22.207 1.050 25.442 1.00 76.38 126 ALA A CA 1
ATOM 1013 C C . ALA A 1 126 ? -21.761 0.409 24.138 1.00 76.38 126 ALA A C 1
ATOM 1015 O O . ALA A 1 126 ? -21.713 -0.806 23.965 1.00 76.38 126 ALA A O 1
ATOM 1016 N N . SER A 1 127 ? -21.344 1.277 23.230 1.00 79.56 127 SER A N 1
ATOM 1017 C CA . SER A 1 127 ? -20.715 0.880 21.987 1.00 79.56 127 SER A CA 1
ATOM 1018 C C . SER A 1 127 ? -19.505 1.760 21.695 1.00 79.56 127 SER A C 1
ATOM 1020 O O . SER A 1 127 ? -19.466 2.932 22.076 1.00 79.56 127 SER A O 1
ATOM 1022 N N . ILE A 1 128 ? -18.485 1.197 21.045 1.00 84.25 128 ILE A N 1
ATOM 1023 C CA . ILE A 1 128 ? -17.355 1.981 20.542 1.00 84.25 128 ILE A CA 1
ATOM 1024 C C . ILE A 1 128 ? -17.575 2.158 19.048 1.00 84.25 128 ILE A C 1
ATOM 1026 O O . ILE A 1 128 ? -17.430 1.216 18.272 1.00 84.25 128 ILE A O 1
ATOM 1030 N N . SER A 1 129 ? -17.933 3.365 18.636 1.00 89.00 129 SER A N 1
ATOM 1031 C CA . SER A 1 129 ? -17.976 3.708 17.218 1.00 89.00 129 SER A CA 1
ATOM 1032 C C . SER A 1 129 ? -16.561 3.938 16.697 1.00 89.00 129 SER A C 1
ATOM 1034 O O . SER A 1 129 ? -15.713 4.480 17.408 1.00 89.00 129 SER A O 1
ATOM 1036 N N . TYR A 1 130 ? -16.297 3.523 15.462 1.00 90.88 130 TYR A N 1
ATOM 1037 C CA . TYR A 1 130 ? -15.046 3.817 14.780 1.00 90.88 130 TYR A CA 1
ATOM 1038 C C . TYR A 1 130 ? -15.295 4.561 13.469 1.00 90.88 130 TYR A C 1
ATOM 1040 O O . TYR A 1 130 ? -16.309 4.349 12.798 1.00 90.88 130 TYR A O 1
ATOM 1048 N N . ALA A 1 131 ? -14.342 5.408 13.086 1.00 92.50 131 ALA A N 1
ATOM 1049 C CA . ALA A 1 131 ? -14.327 6.081 11.794 1.00 92.50 131 ALA A CA 1
ATOM 1050 C C . ALA A 1 131 ? -12.900 6.162 11.242 1.00 92.50 131 ALA A C 1
ATOM 1052 O O . ALA A 1 131 ? -11.986 6.622 11.923 1.00 92.50 131 ALA A O 1
ATOM 1053 N N . ILE A 1 132 ? -12.729 5.729 9.998 1.00 91.31 132 ILE A N 1
ATOM 1054 C CA . ILE A 1 132 ? -11.495 5.754 9.222 1.00 91.31 132 ILE A CA 1
ATOM 1055 C C . ILE A 1 132 ? -11.640 6.832 8.155 1.00 91.31 132 ILE A C 1
ATOM 1057 O O . ILE A 1 132 ? -12.642 6.892 7.442 1.00 91.31 132 ILE A O 1
ATOM 1061 N N . SER A 1 133 ? -10.631 7.684 8.034 1.00 89.75 133 SER A N 1
ATOM 1062 C CA . SER A 1 133 ? -10.585 8.726 7.007 1.00 89.75 133 SER A CA 1
ATOM 1063 C C . SER A 1 133 ? -9.165 8.912 6.490 1.00 89.75 133 SER A C 1
ATOM 1065 O O . SER A 1 133 ? -8.198 8.684 7.216 1.00 89.75 133 SER A O 1
ATOM 1067 N N . GLN A 1 134 ? -9.052 9.299 5.223 1.00 87.62 134 GLN A N 1
ATOM 1068 C CA . GLN A 1 134 ? -7.793 9.686 4.592 1.00 87.62 134 GLN A CA 1
ATOM 1069 C C . GLN A 1 134 ? -7.551 11.178 4.848 1.00 87.62 134 GLN A C 1
ATOM 1071 O O . GLN A 1 134 ? -8.493 11.970 4.767 1.00 87.62 134 GLN A O 1
ATOM 1076 N N . GLY A 1 135 ? -6.319 11.581 5.159 1.00 77.38 135 GLY A N 1
ATOM 1077 C CA . GLY A 1 135 ? -6.003 12.999 5.339 1.00 77.38 135 GLY A CA 1
ATOM 1078 C C . GLY A 1 135 ? -4.726 13.284 6.120 1.00 77.38 135 GLY A C 1
ATOM 1079 O O . GLY A 1 135 ? -3.976 12.381 6.490 1.00 77.38 135 GLY A O 1
ATOM 1080 N N . GLU A 1 136 ? -4.469 14.573 6.360 1.00 68.31 136 GLU A N 1
ATOM 1081 C CA . GLU A 1 136 ? -3.292 15.004 7.111 1.00 68.31 136 GLU A CA 1
ATOM 1082 C C . GLU A 1 136 ? -3.294 14.451 8.540 1.00 68.31 136 GLU A C 1
ATOM 1084 O O . GLU A 1 136 ? -4.280 14.528 9.275 1.00 68.31 136 GLU A O 1
ATOM 1089 N N . VAL A 1 137 ? -2.139 13.909 8.923 1.00 59.28 137 VAL A N 1
ATOM 1090 C CA . VAL A 1 137 ? -1.859 13.396 10.263 1.00 59.28 137 VAL A CA 1
ATOM 1091 C C . VAL A 1 137 ? -1.716 14.584 11.207 1.00 59.28 137 VAL A C 1
ATOM 1093 O O . VAL A 1 137 ? -0.649 15.191 11.304 1.00 59.28 137 VAL A O 1
ATOM 1096 N N . ALA A 1 138 ? -2.795 14.929 11.901 1.00 54.97 138 ALA A N 1
ATOM 1097 C CA . ALA A 1 138 ? -2.737 15.847 13.024 1.00 54.97 138 ALA A CA 1
ATOM 1098 C C . ALA A 1 138 ? -2.499 15.037 14.308 1.00 54.97 138 ALA A C 1
ATOM 1100 O O . ALA A 1 138 ? -3.354 14.282 14.755 1.00 54.97 138 ALA A O 1
ATOM 1101 N N . GLY A 1 139 ? -1.320 15.196 14.912 1.00 58.22 139 GLY A N 1
ATOM 1102 C CA . GLY A 1 139 ? -1.008 14.619 16.223 1.00 58.22 139 GLY A CA 1
ATOM 1103 C C . GLY A 1 139 ? -0.429 13.197 16.219 1.00 58.22 139 GLY A C 1
ATOM 1104 O O . GLY A 1 139 ? -0.403 12.483 15.222 1.00 58.22 139 GLY A O 1
ATOM 1105 N N . ARG A 1 140 ? 0.112 12.809 17.380 1.00 65.19 140 ARG A N 1
ATOM 1106 C CA . ARG A 1 140 ? 0.551 11.444 17.725 1.00 65.19 140 ARG A CA 1
ATOM 1107 C C . ARG A 1 140 ? -0.595 10.765 18.488 1.00 65.19 140 ARG A C 1
ATOM 1109 O O . ARG A 1 140 ? -1.278 11.480 19.220 1.00 65.19 140 ARG A O 1
ATOM 1116 N N . PRO A 1 141 ? -0.777 9.433 18.411 1.00 81.38 141 PRO A N 1
ATOM 1117 C CA . PRO A 1 141 ? 0.193 8.404 18.000 1.00 81.38 141 PRO A CA 1
ATOM 1118 C C . PRO A 1 141 ? 0.068 7.890 16.551 1.00 81.38 141 PRO A C 1
ATOM 1120 O O . PRO A 1 141 ? -0.980 7.999 15.917 1.00 81.38 141 PRO A O 1
ATOM 1123 N N . VAL A 1 142 ? 1.159 7.294 16.053 1.00 86.31 142 VAL A N 1
ATOM 1124 C CA . VAL A 1 142 ? 1.200 6.506 14.807 1.00 86.31 142 VAL A CA 1
ATOM 1125 C C . VAL A 1 142 ? 1.205 5.023 15.181 1.00 86.31 142 VAL A C 1
ATOM 1127 O O . VAL A 1 142 ? 2.005 4.615 16.022 1.00 86.31 142 VAL A O 1
ATOM 1130 N N . ILE A 1 143 ? 0.314 4.240 14.580 1.00 89.25 143 ILE A N 1
ATOM 1131 C CA . ILE A 1 143 ? 0.190 2.791 14.752 1.00 89.25 143 ILE A CA 1
ATOM 1132 C C . ILE A 1 143 ? 0.598 2.077 13.462 1.00 89.25 143 ILE A C 1
ATOM 1134 O O . ILE A 1 143 ? 0.463 2.618 12.363 1.00 89.25 143 ILE A O 1
ATOM 1138 N N . THR A 1 144 ? 1.059 0.838 13.601 1.00 87.88 144 THR A N 1
ATOM 1139 C CA . THR A 1 144 ? 1.387 -0.031 12.469 1.00 87.88 144 THR A CA 1
ATOM 1140 C C . THR A 1 144 ? 0.318 -1.116 12.366 1.00 87.88 144 THR A C 1
ATOM 1142 O O . THR A 1 144 ? 0.149 -1.867 13.329 1.00 87.88 144 THR A O 1
ATOM 1145 N N . PRO A 1 145 ? -0.410 -1.236 11.241 1.00 86.81 145 PRO A N 1
ATOM 1146 C CA . PRO A 1 145 ? -1.326 -2.351 11.028 1.00 86.81 145 PRO A CA 1
ATOM 1147 C C . PRO A 1 145 ? -0.642 -3.704 11.282 1.00 86.81 145 PRO A C 1
ATOM 1149 O O . PRO A 1 145 ? 0.523 -3.904 10.946 1.00 86.81 145 PRO A O 1
ATOM 1152 N N . GLY A 1 146 ? -1.349 -4.625 11.932 1.00 85.81 146 GLY A N 1
ATOM 1153 C CA . GLY A 1 146 ? -0.816 -5.908 12.395 1.00 85.81 146 GLY A CA 1
ATOM 1154 C C . GLY A 1 146 ? -0.052 -5.856 13.725 1.00 85.81 146 GLY A C 1
ATOM 1155 O O . GLY A 1 146 ? 0.172 -6.912 14.313 1.00 85.81 146 GLY A O 1
ATOM 1156 N N . GLN A 1 147 ? 0.298 -4.672 14.240 1.00 89.00 147 GLN A N 1
ATOM 1157 C CA . GLN A 1 147 ? 0.857 -4.501 15.585 1.00 89.00 147 GLN A CA 1
ATOM 1158 C C . GLN A 1 147 ? -0.232 -4.056 16.576 1.00 89.00 147 GLN A C 1
ATOM 1160 O O . GLN A 1 147 ? -1.118 -3.278 16.208 1.00 89.00 147 GLN A O 1
ATOM 1165 N N . PRO A 1 148 ? -0.192 -4.533 17.833 1.00 89.06 148 PRO A N 1
ATOM 1166 C CA . PRO A 1 148 ? -1.165 -4.143 18.842 1.00 89.06 148 PRO A CA 1
ATOM 1167 C C . PRO A 1 148 ? -0.971 -2.686 19.282 1.00 89.06 148 PRO A C 1
ATOM 1169 O O . PRO A 1 148 ? 0.150 -2.239 19.525 1.00 89.06 148 PRO A O 1
ATOM 1172 N N . PHE A 1 149 ? -2.074 -1.965 19.464 1.00 90.62 149 PHE A N 1
ATOM 1173 C CA . PHE A 1 149 ? -2.119 -0.659 20.122 1.00 90.62 149 PHE A CA 1
ATOM 1174 C C . PHE A 1 149 ? -3.266 -0.613 21.132 1.00 90.62 149 PHE A C 1
ATOM 1176 O O . PHE A 1 149 ? -4.198 -1.409 21.063 1.00 90.62 149 PHE A O 1
ATOM 1183 N N . THR A 1 150 ? -3.196 0.304 22.093 1.00 89.00 150 THR A N 1
ATOM 1184 C CA . THR A 1 150 ? -4.143 0.339 23.213 1.00 89.00 150 THR A CA 1
ATOM 1185 C C . THR A 1 150 ? -5.117 1.496 23.081 1.00 89.00 150 THR A C 1
ATOM 1187 O O . THR A 1 150 ? -4.681 2.641 22.955 1.00 89.00 150 THR A O 1
ATOM 1190 N N . VAL A 1 151 ? -6.409 1.195 23.201 1.00 87.81 151 VAL A N 1
ATOM 1191 C CA . VAL A 1 151 ? -7.495 2.149 23.452 1.00 87.81 151 VAL A CA 1
ATOM 1192 C C . VAL A 1 151 ? -7.992 1.918 24.876 1.00 87.81 151 VAL A C 1
ATOM 1194 O O . VAL A 1 151 ? -8.268 0.780 25.249 1.00 87.81 151 VAL A O 1
ATOM 1197 N N . SER A 1 152 ? -8.090 2.966 25.694 1.00 87.62 152 SER A N 1
ATOM 1198 C CA . SER A 1 152 ? -8.539 2.833 27.083 1.00 87.62 152 SER A CA 1
ATOM 1199 C C . SER A 1 152 ? -9.584 3.869 27.472 1.00 87.62 152 SER A C 1
ATOM 1201 O O . SER A 1 152 ? -9.505 5.047 27.109 1.00 87.62 152 SER A O 1
ATOM 1203 N N . TYR A 1 153 ? -10.557 3.413 28.256 1.00 85.94 153 TYR A N 1
ATOM 1204 C CA . TYR A 1 153 ? -11.662 4.213 28.759 1.00 85.94 153 TYR A CA 1
ATOM 1205 C C . TYR A 1 153 ? -11.784 4.051 30.271 1.00 85.94 153 TYR A C 1
ATOM 1207 O O . TYR A 1 153 ? -11.655 2.952 30.816 1.00 85.94 153 TYR A O 1
ATOM 1215 N N . LYS A 1 154 ? -12.071 5.159 30.949 1.00 87.88 154 LYS A N 1
ATOM 1216 C CA . LYS A 1 154 ? -12.511 5.158 32.338 1.00 87.88 154 LYS A CA 1
ATOM 1217 C C . LYS A 1 154 ? -14.025 5.220 32.324 1.00 87.88 154 LYS A C 1
ATOM 1219 O O . LYS A 1 154 ? -14.588 6.194 31.833 1.00 87.88 154 LYS A O 1
ATOM 1224 N N . LEU A 1 155 ? -14.665 4.182 32.833 1.00 84.50 155 LEU A N 1
ATOM 1225 C CA . LEU A 1 155 ? -16.112 4.052 32.840 1.00 84.50 155 LEU A CA 1
ATOM 1226 C C . LEU A 1 155 ? -16.625 4.105 34.278 1.00 84.50 155 LEU A C 1
ATOM 1228 O O . LEU A 1 155 ? -15.939 3.699 35.218 1.00 84.50 155 LEU A O 1
ATOM 1232 N N . ASN A 1 156 ? -17.840 4.604 34.452 1.00 84.94 156 ASN A N 1
ATOM 1233 C CA . ASN A 1 156 ? -18.558 4.549 35.712 1.00 84.94 156 ASN A CA 1
ATOM 1234 C C . ASN A 1 156 ? -19.933 3.942 35.461 1.00 84.94 156 ASN A C 1
ATOM 1236 O O . ASN A 1 156 ? -20.767 4.535 34.774 1.00 84.94 156 ASN A O 1
ATOM 1240 N N . LEU A 1 157 ? -20.151 2.750 36.009 1.00 82.81 157 LEU A N 1
ATOM 1241 C CA . LEU A 1 157 ? -21.449 2.101 35.988 1.00 82.81 157 LEU A CA 1
ATOM 1242 C C . LEU A 1 157 ? -22.216 2.548 37.229 1.00 82.81 157 LEU A C 1
ATOM 1244 O O . LEU A 1 157 ? -21.892 2.161 38.350 1.00 82.81 157 LEU A O 1
ATOM 1248 N N . ARG A 1 158 ? -23.241 3.361 37.018 1.00 83.44 158 ARG A N 1
ATOM 1249 C CA . ARG A 1 158 ? -24.149 3.809 38.059 1.00 83.44 158 ARG A CA 1
ATOM 1250 C C . ARG A 1 158 ? -25.395 2.943 38.061 1.00 83.44 158 ARG A C 1
ATOM 1252 O O . ARG A 1 158 ? -26.137 2.886 37.082 1.00 83.44 158 ARG A O 1
ATOM 1259 N N . TYR A 1 159 ? -25.628 2.300 39.189 1.00 81.75 159 TYR A N 1
ATOM 1260 C CA . TYR A 1 159 ? -26.780 1.453 39.439 1.00 81.75 159 TYR A CA 1
ATOM 1261 C C . TYR A 1 159 ? -27.699 2.127 40.452 1.00 81.75 159 TYR A C 1
ATOM 1263 O O . TYR A 1 159 ? -27.243 2.461 41.541 1.00 81.75 159 TYR A O 1
ATOM 1271 N N . CYS A 1 160 ? -28.975 2.309 40.119 1.00 81.19 160 CYS A N 1
ATOM 1272 C CA . CYS A 1 160 ? -29.951 2.948 40.995 1.00 81.19 160 CYS A CA 1
ATOM 1273 C C . CYS A 1 160 ? -31.198 2.073 41.207 1.00 81.19 160 CYS A C 1
ATOM 1275 O O . CYS A 1 160 ? -31.760 1.525 40.257 1.00 81.19 160 CYS A O 1
ATOM 1277 N N . GLN A 1 161 ? -31.653 1.980 42.460 1.00 77.69 161 GLN A N 1
ATOM 1278 C CA . GLN A 1 161 ? -32.879 1.292 42.873 1.00 77.69 161 GLN A CA 1
ATOM 1279 C C . GLN A 1 161 ? -33.970 2.260 43.329 1.00 77.69 161 GLN A C 1
ATOM 1281 O O . GLN A 1 161 ? -33.710 3.403 43.718 1.00 77.69 161 GLN A O 1
ATOM 1286 N N . ASN A 1 162 ? -35.207 1.751 43.373 1.00 74.19 162 ASN A N 1
ATOM 1287 C CA . ASN A 1 162 ? -36.351 2.423 43.992 1.00 74.19 162 ASN A CA 1
ATOM 1288 C C . ASN A 1 162 ? -36.645 3.809 43.390 1.00 74.19 162 ASN A C 1
ATOM 1290 O O . ASN A 1 162 ? -36.998 4.735 44.124 1.00 74.19 162 ASN A O 1
ATOM 1294 N N . LYS A 1 163 ? -36.536 3.939 42.058 1.00 67.25 163 LYS A N 1
ATOM 1295 C CA . LYS A 1 163 ? -36.670 5.216 41.328 1.00 67.25 163 LYS A CA 1
ATOM 1296 C C . LYS A 1 163 ? -35.610 6.240 41.768 1.00 67.25 163 LYS A C 1
ATOM 1298 O O . LYS A 1 163 ? -35.952 7.305 42.275 1.00 67.25 163 LYS A O 1
ATOM 1303 N N . ASP A 1 164 ? -34.338 5.875 41.615 1.00 66.62 164 ASP A N 1
ATOM 1304 C CA . ASP A 1 164 ? -33.163 6.732 41.861 1.00 66.62 164 ASP A CA 1
ATOM 1305 C C . ASP A 1 164 ? -32.885 7.134 43.316 1.00 66.62 164 ASP A C 1
ATOM 1307 O O . ASP A 1 164 ? -32.134 8.074 43.576 1.00 66.62 164 ASP A O 1
ATOM 1311 N N . LYS A 1 165 ? -33.456 6.420 44.291 1.00 70.38 165 LYS A N 1
ATOM 1312 C CA . LYS A 1 165 ? -33.264 6.742 45.716 1.00 70.38 165 LYS A CA 1
ATOM 1313 C C . LYS A 1 165 ? -31.999 6.142 46.312 1.00 70.38 165 LYS A C 1
ATOM 1315 O O . LYS A 1 165 ? -31.400 6.748 47.194 1.00 70.38 165 LYS A O 1
ATOM 1320 N N . GLU A 1 166 ? -31.601 4.967 45.840 1.00 80.62 166 GLU A N 1
ATOM 1321 C CA . GLU A 1 166 ? -30.415 4.256 46.315 1.00 80.62 166 GLU A CA 1
ATOM 1322 C C . GLU A 1 166 ? -29.519 3.972 45.117 1.00 80.62 166 GLU A C 1
ATOM 1324 O O . GLU A 1 166 ? -29.807 3.077 44.326 1.00 80.62 166 GLU A O 1
ATOM 1329 N N . CYS A 1 167 ? -28.468 4.777 44.959 1.00 82.50 167 CYS A N 1
ATOM 1330 C CA . CYS A 1 167 ? -27.538 4.672 43.842 1.00 82.50 167 CYS A CA 1
ATOM 1331 C C . CYS A 1 167 ? -26.153 4.239 44.317 1.00 82.50 167 CYS A C 1
ATOM 1333 O O . CYS A 1 167 ? -25.653 4.729 45.327 1.00 82.50 167 CYS A O 1
ATOM 1335 N N . THR A 1 168 ? -25.530 3.346 43.559 1.00 83.94 168 THR A N 1
ATOM 1336 C CA . THR A 1 168 ? -24.150 2.903 43.747 1.00 83.94 168 THR A CA 1
ATOM 1337 C C . THR A 1 168 ? -23.375 3.132 42.459 1.00 83.94 168 THR A C 1
ATOM 1339 O O . THR A 1 168 ? -23.821 2.726 41.387 1.00 83.94 168 THR A O 1
ATOM 1342 N N . ASP A 1 169 ? -22.219 3.775 42.579 1.00 83.81 169 ASP A N 1
ATOM 1343 C CA . ASP A 1 169 ? -21.275 3.990 41.488 1.00 83.81 169 ASP A CA 1
ATOM 1344 C C . ASP A 1 169 ? -20.178 2.922 41.537 1.00 83.81 169 ASP A C 1
ATOM 1346 O O . ASP A 1 169 ? -19.593 2.655 42.590 1.00 83.81 169 ASP A O 1
ATOM 1350 N N . ILE A 1 170 ? -19.910 2.301 40.392 1.00 81.94 170 ILE A N 1
ATOM 1351 C CA . ILE A 1 170 ? -18.921 1.239 40.239 1.00 81.94 170 ILE A CA 1
ATOM 1352 C C . ILE A 1 170 ? -17.896 1.714 39.201 1.00 81.94 170 ILE A C 1
ATOM 1354 O O . ILE A 1 170 ? -18.209 1.747 38.006 1.00 81.94 170 ILE A O 1
ATOM 1358 N N . PRO A 1 171 ? -16.674 2.091 39.625 1.00 84.81 171 PRO A N 1
ATOM 1359 C CA . PRO A 1 171 ? -15.631 2.512 38.704 1.00 84.81 171 PRO A CA 1
ATOM 1360 C C . PRO A 1 171 ? -15.057 1.309 37.952 1.00 84.81 171 PRO A C 1
ATOM 1362 O O . PRO A 1 171 ? -14.733 0.274 38.547 1.00 84.81 171 PRO A O 1
ATOM 1365 N N . ILE A 1 172 ? -14.894 1.471 36.641 1.00 80.94 172 ILE A N 1
ATOM 1366 C CA . ILE A 1 172 ? -14.380 0.442 35.742 1.00 80.94 172 ILE A CA 1
ATOM 1367 C C . ILE A 1 172 ? -13.262 1.040 34.886 1.00 80.94 172 ILE A C 1
ATOM 1369 O O . ILE A 1 172 ? -13.441 2.064 34.226 1.00 80.94 172 ILE A O 1
ATOM 1373 N N . THR A 1 173 ? -12.107 0.385 34.866 1.00 83.56 173 THR A N 1
ATOM 1374 C CA . THR A 1 173 ? -11.025 0.690 33.926 1.00 83.56 173 THR A CA 1
ATOM 1375 C C . THR A 1 173 ? -11.092 -0.313 32.785 1.00 83.56 173 THR A C 1
ATOM 1377 O O . THR A 1 173 ? -10.957 -1.515 33.007 1.00 83.56 173 THR A O 1
ATOM 1380 N N . TYR A 1 174 ? -11.310 0.169 31.564 1.00 80.62 174 TYR A N 1
ATOM 1381 C CA . TYR A 1 174 ? -11.446 -0.684 30.389 1.00 80.62 174 TYR A CA 1
ATOM 1382 C C . TYR A 1 174 ? -10.289 -0.453 29.418 1.00 80.62 174 TYR A C 1
ATOM 1384 O O . TYR A 1 174 ? -10.125 0.652 28.901 1.00 80.62 174 TYR A O 1
ATOM 1392 N N . ILE A 1 175 ? -9.476 -1.485 29.183 1.00 83.94 175 ILE A N 1
ATOM 1393 C CA . ILE A 1 175 ? -8.273 -1.438 28.343 1.00 83.94 175 ILE A CA 1
ATOM 1394 C C . ILE A 1 175 ? -8.436 -2.419 27.181 1.00 83.94 175 ILE A C 1
ATOM 1396 O O . ILE A 1 175 ? -8.635 -3.615 27.373 1.00 83.94 175 ILE A O 1
ATOM 1400 N N . TYR A 1 176 ? -8.321 -1.921 25.957 1.00 82.06 176 TYR A N 1
ATOM 1401 C CA . TYR A 1 176 ? -8.543 -2.698 24.747 1.00 82.06 176 TYR A CA 1
ATOM 1402 C C . TYR A 1 176 ? -7.299 -2.669 23.862 1.00 82.06 176 TYR A C 1
ATOM 1404 O O . TYR A 1 176 ? -6.907 -1.620 23.349 1.00 82.06 176 TYR A O 1
ATOM 1412 N N . HIS A 1 177 ? -6.661 -3.823 23.693 1.00 86.56 177 HIS A N 1
ATOM 1413 C CA . HIS A 1 177 ? -5.544 -4.010 22.778 1.00 86.56 177 HIS A CA 1
ATOM 1414 C C . HIS A 1 177 ? -6.085 -4.361 21.395 1.00 86.56 177 HIS A C 1
ATOM 1416 O O . HIS A 1 177 ? -6.550 -5.472 21.154 1.00 86.56 177 HIS A O 1
ATOM 1422 N N . ILE A 1 178 ? -6.029 -3.412 20.473 1.00 87.19 178 ILE A N 1
ATOM 1423 C CA . ILE A 1 178 ? -6.506 -3.586 19.106 1.00 87.19 178 ILE A CA 1
ATOM 1424 C C . ILE A 1 178 ? -5.332 -3.969 18.214 1.00 87.19 178 ILE A C 1
ATOM 1426 O O . ILE A 1 178 ? -4.310 -3.289 18.189 1.00 87.19 178 ILE A O 1
ATOM 1430 N N . ILE A 1 179 ? -5.504 -5.032 17.434 1.00 88.94 179 ILE A N 1
ATOM 1431 C CA . ILE A 1 179 ? -4.648 -5.369 16.298 1.00 88.94 179 ILE A CA 1
ATOM 1432 C C . ILE A 1 179 ? -5.440 -5.029 15.037 1.00 88.94 179 ILE A C 1
ATOM 1434 O O . ILE A 1 179 ? -6.345 -5.769 14.650 1.00 88.94 179 ILE A O 1
ATOM 1438 N N . LEU A 1 180 ? -5.120 -3.898 14.406 1.00 87.88 180 LEU A N 1
ATOM 1439 C CA . LEU A 1 180 ? -5.773 -3.469 13.168 1.00 87.88 180 LEU A CA 1
ATOM 1440 C C . LEU A 1 180 ? -5.280 -4.322 11.995 1.00 87.88 180 LEU A C 1
ATOM 1442 O O . LEU A 1 180 ? -4.096 -4.292 11.667 1.00 87.88 180 LEU A O 1
ATOM 1446 N N . GLN A 1 181 ? -6.185 -5.045 11.342 1.00 86.00 181 GLN A N 1
ATOM 1447 C CA . GLN A 1 181 ? -5.919 -5.803 10.123 1.00 86.00 181 GLN A CA 1
ATOM 1448 C C . GLN A 1 181 ? -6.703 -5.196 8.962 1.00 86.00 181 GLN A C 1
ATOM 1450 O O . GLN A 1 181 ? -7.926 -5.273 8.910 1.00 86.00 181 GLN A O 1
ATOM 1455 N N . ILE A 1 182 ? -5.977 -4.596 8.026 1.00 80.38 182 ILE A N 1
ATOM 1456 C CA . ILE A 1 182 ? -6.520 -3.994 6.809 1.00 80.38 182 ILE A CA 1
ATOM 1457 C C . ILE A 1 182 ? -6.028 -4.774 5.598 1.00 80.38 182 ILE A C 1
ATOM 1459 O O . ILE A 1 182 ? -4.886 -5.235 5.574 1.00 80.38 182 ILE A O 1
ATOM 1463 N N . ASN A 1 183 ? -6.884 -4.898 4.586 1.00 76.94 183 ASN A N 1
ATOM 1464 C CA . ASN A 1 183 ? -6.451 -5.415 3.298 1.00 76.94 183 ASN A CA 1
ATOM 1465 C C . ASN A 1 183 ? -5.830 -4.281 2.490 1.00 76.94 183 ASN A C 1
ATOM 1467 O O . ASN A 1 183 ? -6.476 -3.267 2.216 1.00 76.94 183 ASN A O 1
ATOM 1471 N N . VAL A 1 184 ? -4.577 -4.486 2.097 1.00 74.38 184 VAL A N 1
ATOM 1472 C CA . VAL A 1 184 ? -3.828 -3.569 1.242 1.00 74.38 184 VAL A CA 1
ATOM 1473 C C . VAL A 1 184 ? -3.750 -4.168 -0.154 1.00 74.38 184 VAL A C 1
ATOM 1475 O O . VAL A 1 184 ? -3.483 -5.360 -0.321 1.00 74.38 184 VAL A O 1
ATOM 1478 N N . MET A 1 185 ? -4.030 -3.348 -1.163 1.00 79.06 185 MET A N 1
ATOM 1479 C CA . MET A 1 185 ? -3.836 -3.735 -2.556 1.00 79.06 185 MET A CA 1
ATOM 1480 C C . MET A 1 185 ? -2.344 -3.954 -2.818 1.00 79.06 185 MET A C 1
ATOM 1482 O O . MET A 1 185 ? -1.524 -3.122 -2.446 1.00 79.06 185 MET A O 1
ATOM 1486 N N . THR A 1 186 ? -2.001 -5.057 -3.481 1.00 81.56 186 THR A N 1
ATOM 1487 C CA . THR A 1 186 ? -0.615 -5.350 -3.872 1.00 81.56 186 THR A CA 1
ATOM 1488 C C . THR A 1 186 ? -0.485 -5.258 -5.381 1.00 81.56 186 THR A C 1
ATOM 1490 O O . THR A 1 186 ? -1.348 -5.749 -6.107 1.00 81.56 186 THR A O 1
ATOM 1493 N N . CYS A 1 187 ? 0.576 -4.616 -5.855 1.00 86.75 187 CYS A N 1
ATOM 1494 C CA . CYS A 1 187 ? 0.808 -4.349 -7.266 1.00 86.75 187 CYS A CA 1
ATOM 1495 C C . CYS A 1 187 ? 2.106 -5.007 -7.740 1.00 86.75 187 CYS A C 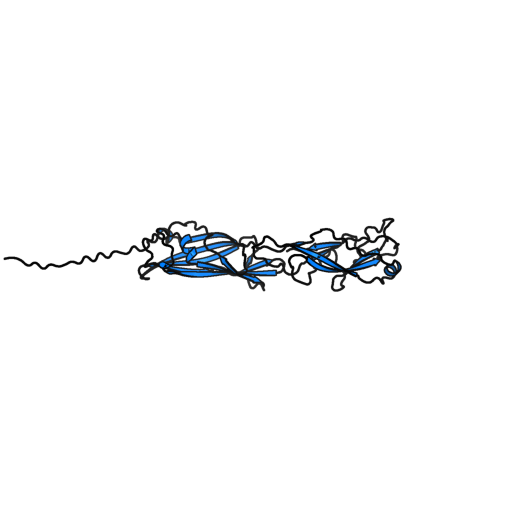1
ATOM 1497 O O . CYS A 1 187 ? 3.122 -5.005 -7.049 1.00 86.75 187 CYS A O 1
ATOM 1499 N N . GLY A 1 188 ? 2.095 -5.591 -8.930 1.00 88.75 188 GLY A N 1
ATOM 1500 C CA . GLY A 1 188 ? 3.260 -6.250 -9.509 1.00 88.75 188 GLY A CA 1
ATOM 1501 C C . GLY A 1 188 ? 3.039 -6.567 -10.979 1.00 88.75 188 GLY A C 1
ATOM 1502 O O . GLY A 1 188 ? 2.034 -6.185 -11.557 1.00 88.75 188 GLY A O 1
ATOM 1503 N N . PHE A 1 189 ? 3.980 -7.258 -11.608 1.00 87.75 189 PHE A N 1
ATOM 1504 C CA . PHE A 1 189 ? 3.784 -7.743 -12.972 1.00 87.75 189 PHE A CA 1
ATOM 1505 C C . PHE A 1 189 ? 3.254 -9.177 -12.921 1.00 87.75 189 PHE A C 1
ATOM 1507 O O . PHE A 1 189 ? 3.914 -10.042 -12.342 1.00 87.75 189 PHE A O 1
ATOM 1514 N N . ASP A 1 190 ? 2.097 -9.445 -13.540 1.00 77.31 190 ASP A N 1
ATOM 1515 C CA . ASP A 1 190 ? 1.547 -10.808 -13.620 1.00 77.31 190 ASP A CA 1
ATOM 1516 C C . ASP A 1 190 ? 2.495 -11.758 -14.367 1.00 77.31 190 ASP A C 1
ATOM 1518 O O . ASP A 1 190 ? 2.629 -12.931 -14.010 1.00 77.31 190 ASP A O 1
ATOM 1522 N N . ASN A 1 191 ? 3.181 -11.237 -15.390 1.00 78.94 191 ASN A N 1
ATOM 1523 C CA . ASN A 1 191 ? 4.268 -11.919 -16.076 1.00 78.94 191 ASN A CA 1
ATOM 1524 C C . ASN A 1 191 ? 5.601 -11.217 -15.754 1.00 78.94 191 ASN A C 1
ATOM 1526 O O . ASN A 1 191 ? 5.786 -10.065 -16.155 1.00 78.94 191 ASN A O 1
ATOM 1530 N N . PRO A 1 192 ? 6.560 -11.890 -15.089 1.00 77.19 192 PRO A N 1
ATOM 1531 C CA . PRO A 1 192 ? 7.833 -11.279 -14.705 1.00 77.19 192 PRO A CA 1
ATOM 1532 C C . PRO A 1 192 ? 8.720 -10.915 -15.904 1.00 77.19 192 PRO A C 1
ATOM 1534 O O . PRO A 1 192 ? 9.743 -10.255 -15.735 1.00 77.19 192 PRO A O 1
ATOM 1537 N N . THR A 1 193 ? 8.387 -11.364 -17.117 1.00 82.62 193 THR A N 1
ATOM 1538 C CA . THR A 1 193 ? 9.125 -11.018 -18.334 1.00 82.62 193 THR A CA 1
ATOM 1539 C C . THR A 1 193 ? 8.160 -10.617 -19.439 1.00 82.62 193 THR A C 1
ATOM 1541 O O . THR A 1 193 ? 7.418 -11.442 -19.965 1.00 82.62 193 THR A O 1
ATOM 1544 N N . THR A 1 194 ? 8.202 -9.340 -19.812 1.00 86.56 194 THR A N 1
ATOM 1545 C CA . THR A 1 194 ? 7.450 -8.796 -20.947 1.00 86.56 194 THR A CA 1
ATOM 1546 C C . THR A 1 194 ? 8.424 -8.467 -22.071 1.00 86.56 194 THR A C 1
ATOM 1548 O O . THR A 1 194 ? 9.382 -7.726 -21.862 1.00 86.56 194 THR A O 1
ATOM 1551 N N . GLU A 1 195 ? 8.190 -9.026 -23.258 1.00 91.31 195 GLU A N 1
ATOM 1552 C CA . GLU A 1 195 ? 8.940 -8.682 -24.465 1.00 91.31 195 GLU A CA 1
ATOM 1553 C C . GLU A 1 195 ? 8.210 -7.571 -25.221 1.00 91.31 195 GLU A C 1
ATOM 1555 O O . GLU A 1 195 ? 7.035 -7.708 -25.560 1.00 91.31 195 GLU A O 1
ATOM 1560 N N . ILE A 1 196 ? 8.916 -6.475 -25.492 1.00 93.19 196 ILE A N 1
ATOM 1561 C CA . ILE A 1 196 ? 8.426 -5.387 -26.336 1.00 93.19 196 ILE A CA 1
ATOM 1562 C C . ILE A 1 196 ? 9.089 -5.540 -27.703 1.00 93.19 196 ILE A C 1
ATOM 1564 O O . ILE A 1 196 ? 10.288 -5.297 -27.852 1.00 93.19 196 ILE A O 1
ATOM 1568 N N . ASN A 1 197 ? 8.314 -5.948 -28.709 1.00 94.62 197 ASN A N 1
ATOM 1569 C CA . ASN A 1 197 ? 8.818 -6.046 -30.073 1.00 94.62 197 ASN A CA 1
ATOM 1570 C C . ASN A 1 197 ? 8.875 -4.652 -30.721 1.00 94.62 197 ASN A C 1
ATOM 1572 O O . ASN A 1 197 ? 7.859 -4.075 -31.129 1.00 94.62 197 ASN A O 1
ATOM 1576 N N . MET A 1 198 ? 10.094 -4.129 -30.830 1.00 94.56 198 MET A N 1
ATOM 1577 C CA . MET A 1 198 ? 10.368 -2.813 -31.403 1.00 94.56 198 MET A CA 1
ATOM 1578 C C . MET A 1 198 ? 10.318 -2.795 -32.942 1.00 94.56 198 MET A C 1
ATOM 1580 O O . MET A 1 198 ? 10.227 -1.715 -33.518 1.00 94.56 198 MET A O 1
ATOM 1584 N N . GLY A 1 199 ? 10.265 -3.959 -33.598 1.00 94.00 199 GLY A N 1
ATOM 1585 C CA . GLY A 1 199 ? 10.234 -4.087 -35.055 1.00 94.00 199 GLY A CA 1
ATOM 1586 C C . GLY A 1 199 ? 11.585 -3.816 -35.719 1.00 94.00 199 GLY A C 1
ATOM 1587 O O . GLY A 1 199 ? 12.627 -3.767 -35.063 1.00 94.00 199 GLY A O 1
ATOM 1588 N N . ASP A 1 200 ? 11.549 -3.641 -37.038 1.00 95.44 200 ASP A N 1
ATOM 1589 C CA . ASP A 1 200 ? 12.734 -3.384 -37.852 1.00 95.44 200 ASP A CA 1
ATOM 1590 C C . ASP A 1 200 ? 12.996 -1.882 -37.999 1.00 95.44 200 ASP A C 1
ATOM 1592 O O . ASP A 1 200 ? 12.080 -1.085 -38.205 1.00 95.44 200 ASP A O 1
ATOM 1596 N N . TYR A 1 201 ? 14.273 -1.503 -37.959 1.00 95.62 201 TYR A N 1
ATOM 1597 C CA . TYR A 1 201 ? 14.718 -0.122 -38.130 1.00 95.62 201 TYR A CA 1
ATOM 1598 C C . TYR A 1 201 ? 15.724 -0.004 -39.268 1.00 95.62 201 TYR A C 1
ATOM 1600 O O . TYR A 1 201 ? 16.560 -0.884 -39.485 1.00 95.62 201 TYR A O 1
ATOM 1608 N N . ASN A 1 202 ? 15.683 1.125 -39.976 1.00 94.75 202 ASN A N 1
ATOM 1609 C CA . ASN A 1 202 ? 16.665 1.413 -41.008 1.00 94.75 202 ASN A CA 1
ATOM 1610 C C . ASN A 1 202 ? 18.035 1.706 -40.376 1.00 94.75 202 ASN A C 1
ATOM 1612 O O . ASN A 1 202 ? 18.179 2.547 -39.487 1.00 94.75 202 ASN A O 1
ATOM 1616 N N . PHE A 1 203 ? 19.064 1.032 -40.886 1.00 92.31 203 PHE A N 1
ATOM 161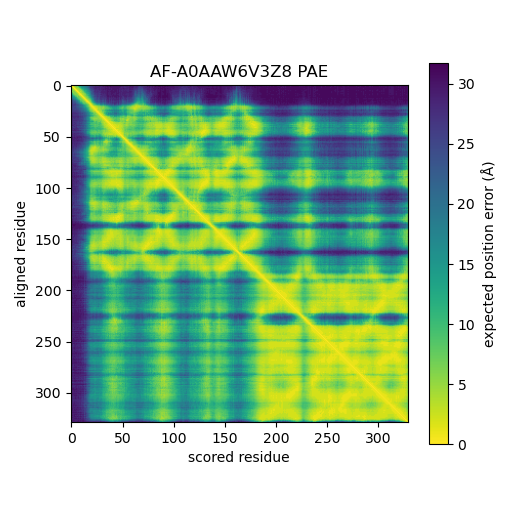7 C CA . PHE A 1 203 ? 20.444 1.201 -40.441 1.00 92.31 203 PHE A CA 1
ATOM 1618 C C . PHE A 1 203 ? 20.945 2.653 -40.547 1.00 92.31 203 PHE A C 1
ATOM 1620 O O . PHE A 1 203 ? 21.657 3.129 -39.661 1.00 92.31 203 PHE A O 1
ATOM 1627 N N . ILE A 1 204 ? 20.586 3.363 -41.622 1.00 93.31 204 ILE A N 1
ATOM 1628 C CA . ILE A 1 204 ? 21.021 4.743 -41.873 1.00 93.31 204 ILE A CA 1
ATOM 1629 C C . ILE A 1 204 ? 20.426 5.681 -40.822 1.00 93.31 204 ILE A C 1
ATOM 1631 O O . ILE A 1 204 ? 21.157 6.511 -40.283 1.00 93.31 204 ILE A O 1
ATOM 1635 N N . ASP A 1 205 ? 19.154 5.496 -40.472 1.00 95.06 205 ASP A N 1
ATOM 1636 C CA . ASP A 1 205 ? 18.466 6.354 -39.505 1.00 95.06 205 ASP A CA 1
ATOM 1637 C C . ASP A 1 205 ? 19.055 6.194 -38.100 1.00 95.06 205 ASP A C 1
ATOM 1639 O O . ASP A 1 205 ? 19.301 7.178 -37.399 1.00 95.06 205 ASP A O 1
ATOM 1643 N N . ILE A 1 206 ? 19.386 4.960 -37.700 1.00 94.56 206 ILE A N 1
ATOM 1644 C CA . ILE A 1 206 ? 20.103 4.704 -36.440 1.00 94.56 206 ILE A CA 1
ATOM 1645 C C . ILE A 1 206 ? 21.481 5.370 -36.471 1.00 94.56 206 ILE A C 1
ATOM 1647 O O . ILE A 1 206 ? 21.892 6.000 -35.493 1.00 94.56 206 ILE A O 1
ATOM 1651 N N . LYS A 1 207 ? 22.204 5.250 -37.593 1.00 91.56 207 LYS A N 1
ATOM 1652 C CA . LYS A 1 207 ? 23.544 5.826 -37.744 1.00 91.56 207 LYS A CA 1
ATOM 1653 C C . LYS A 1 207 ? 23.531 7.354 -37.654 1.00 91.56 207 LYS A C 1
ATOM 1655 O O . LYS A 1 207 ? 24.448 7.929 -37.069 1.00 91.56 207 LYS A O 1
ATOM 1660 N N . GLN A 1 208 ? 22.510 7.990 -38.224 1.00 92.06 208 GLN A N 1
ATOM 1661 C CA . GLN A 1 208 ? 22.321 9.443 -38.229 1.00 92.06 208 GLN A CA 1
ATOM 1662 C C . GLN A 1 208 ? 21.607 9.964 -36.972 1.00 92.06 208 GLN A C 1
ATOM 1664 O O . GLN A 1 208 ? 21.600 11.169 -36.736 1.00 92.06 208 GLN A O 1
ATOM 1669 N N . GLY A 1 209 ? 21.043 9.077 -36.145 1.00 90.31 209 GLY A N 1
ATOM 1670 C CA . GLY A 1 209 ? 20.319 9.442 -34.928 1.00 90.31 209 GLY A CA 1
ATOM 1671 C C . GLY A 1 209 ? 18.947 10.071 -35.189 1.00 90.31 209 GLY A C 1
ATOM 1672 O O . GLY A 1 209 ? 18.435 10.775 -34.320 1.00 90.31 209 GLY A O 1
ATOM 1673 N N . THR A 1 210 ? 18.363 9.828 -36.363 1.00 94.62 210 THR A N 1
ATOM 1674 C CA . THR A 1 210 ? 17.089 10.406 -36.825 1.00 94.62 210 THR A CA 1
ATOM 1675 C C . THR A 1 210 ? 15.873 9.554 -36.466 1.00 94.62 210 THR A C 1
ATOM 1677 O O . THR A 1 210 ? 14.754 9.924 -36.799 1.00 94.62 210 THR A O 1
ATOM 1680 N N . VAL A 1 211 ? 16.072 8.423 -35.783 1.00 96.38 211 VAL A N 1
ATOM 1681 C CA . VAL A 1 211 ? 14.973 7.562 -35.335 1.00 96.38 211 VAL A CA 1
ATOM 1682 C C . VAL A 1 211 ? 14.139 8.268 -34.264 1.00 96.38 211 VAL A C 1
ATOM 1684 O O . VAL A 1 211 ? 14.670 8.718 -33.238 1.00 96.38 211 VAL A O 1
ATOM 1687 N N . ASP A 1 212 ? 12.830 8.309 -34.496 1.00 95.06 212 ASP A N 1
ATOM 1688 C CA . ASP A 1 212 ? 11.843 8.832 -33.557 1.00 95.06 212 ASP A CA 1
ATOM 1689 C C . ASP A 1 212 ? 11.576 7.866 -32.398 1.00 95.06 212 ASP A C 1
ATOM 1691 O O . ASP A 1 212 ? 11.769 6.650 -32.491 1.00 95.06 212 ASP A O 1
ATOM 1695 N N . TYR A 1 213 ? 11.106 8.419 -31.282 1.00 96.62 213 TYR A N 1
ATOM 1696 C CA . TYR A 1 213 ? 10.631 7.614 -30.164 1.00 96.62 213 TYR A CA 1
ATOM 1697 C C . TYR A 1 213 ? 9.298 6.950 -30.492 1.00 96.62 213 TYR A C 1
ATOM 1699 O O . TYR A 1 213 ? 8.368 7.593 -30.978 1.00 96.62 213 TYR A O 1
ATOM 1707 N N . ARG A 1 214 ? 9.195 5.665 -30.155 1.00 96.31 214 ARG A N 1
ATOM 1708 C CA . ARG A 1 214 ? 7.953 4.903 -30.198 1.00 96.31 214 ARG A CA 1
ATOM 1709 C C . ARG A 1 214 ? 7.387 4.786 -28.776 1.00 96.31 214 ARG A C 1
ATOM 1711 O O . ARG A 1 214 ? 8.094 4.271 -27.906 1.00 96.31 214 ARG A O 1
ATOM 1718 N N . PRO A 1 215 ? 6.155 5.259 -28.519 1.00 96.00 215 PRO A N 1
ATOM 1719 C CA . PRO A 1 215 ? 5.510 5.080 -27.228 1.00 96.00 215 PRO A CA 1
ATOM 1720 C C . PRO A 1 215 ? 5.060 3.628 -27.059 1.00 96.00 215 PRO A C 1
ATOM 1722 O O . PRO A 1 215 ? 4.439 3.048 -27.947 1.00 96.00 215 PRO A O 1
ATOM 1725 N N . GLU A 1 216 ? 5.339 3.065 -25.894 1.00 95.00 216 GLU A N 1
ATOM 1726 C CA . GLU A 1 216 ? 4.994 1.709 -25.493 1.00 95.00 216 GLU A CA 1
ATOM 1727 C C . GLU A 1 216 ? 4.334 1.730 -24.123 1.00 95.00 216 GLU A C 1
ATOM 1729 O O . GLU A 1 216 ? 4.769 2.435 -23.211 1.00 95.00 216 GLU A O 1
ATOM 1734 N N . MET A 1 217 ? 3.260 0.957 -23.984 1.00 92.19 217 MET A N 1
ATOM 1735 C CA . MET A 1 217 ? 2.499 0.876 -22.745 1.00 92.19 217 MET A CA 1
ATOM 1736 C C . MET A 1 217 ? 2.723 -0.482 -22.096 1.00 92.19 217 MET A C 1
ATOM 1738 O O . MET A 1 217 ? 2.417 -1.522 -22.677 1.00 92.19 217 MET A O 1
ATOM 1742 N N . ILE A 1 218 ? 3.221 -0.457 -20.867 1.00 92.31 218 ILE A N 1
ATOM 1743 C CA . ILE A 1 218 ? 3.321 -1.631 -20.000 1.00 92.31 218 ILE A CA 1
ATOM 1744 C C . ILE A 1 218 ? 2.326 -1.486 -18.851 1.00 92.31 218 ILE A C 1
ATOM 1746 O O . ILE A 1 218 ? 1.918 -0.374 -18.515 1.00 92.31 218 ILE A O 1
ATOM 1750 N N . TYR A 1 219 ? 1.934 -2.600 -18.240 1.00 92.19 219 TYR A N 1
ATOM 1751 C CA . TYR A 1 219 ? 0.944 -2.598 -17.166 1.00 92.19 219 TYR A CA 1
ATOM 1752 C C . TYR A 1 219 ? 1.521 -3.206 -15.895 1.00 92.19 219 TYR A C 1
ATOM 1754 O O . TYR A 1 219 ? 2.115 -4.280 -15.943 1.00 92.19 219 TYR A O 1
ATOM 1762 N N . ILE A 1 220 ? 1.312 -2.518 -14.775 1.00 91.81 220 ILE A N 1
ATOM 1763 C CA . ILE A 1 220 ? 1.428 -3.094 -13.438 1.00 91.81 220 ILE A CA 1
ATOM 1764 C C . ILE A 1 220 ? 0.044 -3.619 -13.054 1.00 91.81 220 ILE A C 1
ATOM 1766 O O . ILE A 1 220 ? -0.932 -2.866 -13.014 1.00 91.81 220 ILE A O 1
ATOM 1770 N N . ASP A 1 221 ? -0.036 -4.910 -12.776 1.00 90.56 221 ASP A N 1
ATOM 1771 C CA . ASP A 1 221 ? -1.238 -5.593 -12.329 1.00 90.56 221 ASP A CA 1
ATOM 1772 C C . ASP A 1 221 ? -1.364 -5.498 -10.805 1.00 90.56 221 ASP A C 1
ATOM 1774 O O . ASP A 1 221 ? -0.515 -5.967 -10.045 1.00 90.56 221 ASP A O 1
ATOM 1778 N N . CYS A 1 222 ? -2.451 -4.890 -10.341 1.00 88.50 222 CYS A N 1
ATOM 1779 C CA . CYS A 1 222 ? -2.775 -4.797 -8.928 1.00 88.50 222 CYS A CA 1
ATOM 1780 C C . CYS A 1 222 ? -3.886 -5.770 -8.554 1.00 88.50 222 CYS A C 1
ATOM 1782 O O . CYS A 1 222 ? -4.971 -5.785 -9.148 1.00 88.50 222 CYS A O 1
ATOM 1784 N N . ARG A 1 223 ? -3.628 -6.567 -7.519 1.00 83.44 223 ARG A N 1
ATOM 1785 C CA . ARG A 1 223 ? -4.554 -7.559 -6.983 1.00 83.44 223 ARG A CA 1
ATOM 1786 C C . ARG A 1 223 ? -5.050 -7.121 -5.615 1.00 83.44 223 ARG A C 1
ATOM 1788 O O . ARG A 1 223 ? -4.300 -6.631 -4.769 1.00 83.44 223 ARG A O 1
ATOM 1795 N N . GLN A 1 224 ? -6.348 -7.306 -5.419 1.00 73.00 224 GLN A N 1
ATOM 1796 C CA . GLN A 1 224 ? -6.991 -7.101 -4.130 1.00 73.00 224 GLN A CA 1
ATOM 1797 C C . GLN A 1 224 ? -6.825 -8.350 -3.258 1.00 73.00 224 GLN A C 1
ATOM 1799 O O . GLN A 1 224 ? -6.737 -9.464 -3.775 1.00 73.00 224 GLN A O 1
ATOM 1804 N N . GLY A 1 225 ? -6.792 -8.145 -1.939 1.00 64.94 225 GLY A N 1
ATOM 1805 C CA . GLY A 1 225 ? -6.943 -9.222 -0.960 1.00 64.94 225 GLY A CA 1
ATOM 1806 C C . GLY A 1 225 ? -8.379 -9.758 -0.899 1.00 64.94 225 GLY A C 1
ATOM 1807 O O . GLY A 1 225 ? -9.226 -9.401 -1.719 1.00 64.94 225 GLY A O 1
ATOM 1808 N N . ASP A 1 226 ? -8.652 -10.600 0.097 1.00 61.72 226 ASP A N 1
ATOM 1809 C CA . ASP A 1 226 ? -9.931 -11.303 0.248 1.00 61.72 226 ASP A CA 1
ATOM 1810 C C . ASP A 1 226 ? -11.162 -10.377 0.208 1.00 61.72 226 ASP A C 1
ATOM 1812 O O . ASP A 1 226 ? -11.182 -9.278 0.780 1.00 61.72 226 ASP A O 1
ATOM 1816 N N . SER A 1 227 ? -12.220 -10.856 -0.453 1.00 54.44 227 SER A N 1
ATOM 1817 C CA . SER A 1 227 ? -13.510 -10.173 -0.565 1.00 54.44 227 SER A CA 1
ATOM 1818 C C . SER A 1 227 ? -14.170 -9.985 0.804 1.00 54.44 227 SER A C 1
ATOM 1820 O O . SER A 1 227 ? -14.246 -10.932 1.585 1.00 54.44 227 SER A O 1
ATOM 1822 N N . GLY A 1 228 ? -14.723 -8.796 1.060 1.00 56.72 228 GLY A N 1
ATOM 1823 C CA . GLY A 1 228 ? -15.511 -8.507 2.265 1.00 56.72 228 GLY A CA 1
ATOM 1824 C C . GLY A 1 228 ? -14.774 -7.756 3.376 1.00 56.72 228 GLY A C 1
ATOM 1825 O O . GLY A 1 228 ? -15.387 -7.493 4.402 1.00 56.72 228 GLY A O 1
ATOM 1826 N N . MET A 1 229 ? -13.507 -7.375 3.184 1.00 65.88 229 MET A N 1
ATOM 1827 C CA . MET A 1 229 ? -12.787 -6.473 4.097 1.00 65.88 229 MET A CA 1
ATOM 1828 C C . MET A 1 229 ? -12.661 -5.063 3.511 1.00 65.88 229 MET A C 1
ATOM 1830 O O . MET A 1 229 ? -12.660 -4.894 2.290 1.00 65.88 229 MET A O 1
ATOM 1834 N N . LEU A 1 230 ? -12.530 -4.056 4.381 1.00 71.19 230 LEU A N 1
ATOM 1835 C CA . LEU A 1 230 ? -12.278 -2.672 3.993 1.00 71.19 230 LEU A CA 1
ATOM 1836 C C . LEU A 1 230 ? -10.960 -2.601 3.224 1.00 71.19 230 LEU A C 1
ATOM 1838 O O . LEU A 1 230 ? -9.921 -3.073 3.690 1.00 71.19 230 LEU A O 1
ATOM 1842 N N . GLN A 1 231 ? -11.029 -1.980 2.054 1.00 74.88 231 GLN A N 1
ATOM 1843 C CA . GLN A 1 231 ? -9.897 -1.803 1.164 1.00 74.88 231 GLN A CA 1
ATOM 1844 C C . GLN A 1 231 ? -9.423 -0.362 1.238 1.00 74.88 231 GLN A C 1
ATOM 1846 O O . GLN A 1 231 ? -10.210 0.568 1.050 1.00 74.88 231 GLN A O 1
ATOM 1851 N N . LEU A 1 232 ? -8.132 -0.191 1.489 1.00 75.69 232 LEU A N 1
ATOM 1852 C CA . LEU A 1 232 ? -7.477 1.106 1.429 1.00 75.69 232 LEU A CA 1
ATOM 1853 C C . LEU A 1 232 ? -6.541 1.116 0.221 1.00 75.69 232 LEU A C 1
ATOM 1855 O O . LEU A 1 232 ? -5.825 0.145 -0.037 1.00 75.69 232 LEU A O 1
ATOM 1859 N N . THR A 1 233 ? -6.601 2.191 -0.559 1.00 71.94 233 THR A N 1
ATOM 1860 C CA . THR A 1 233 ? -5.763 2.358 -1.746 1.00 71.94 233 THR A CA 1
ATOM 1861 C C . THR A 1 233 ? -4.386 2.858 -1.321 1.00 71.94 233 THR A C 1
ATOM 1863 O O . THR A 1 233 ? -4.331 3.858 -0.610 1.00 71.94 233 THR A O 1
ATOM 1866 N N . PRO A 1 234 ? -3.283 2.252 -1.791 1.00 72.44 234 PRO A N 1
ATOM 1867 C CA . PRO A 1 234 ? -1.930 2.689 -1.435 1.00 72.44 234 PRO A CA 1
ATOM 1868 C C . PRO A 1 234 ? -1.521 4.040 -2.057 1.00 72.44 234 PRO A C 1
ATOM 1870 O O . PRO A 1 234 ? -0.376 4.454 -1.907 1.00 72.44 234 PRO A O 1
ATOM 1873 N N . GLY A 1 235 ? -2.438 4.720 -2.758 1.00 83.06 235 GLY A N 1
ATOM 1874 C CA . GLY A 1 235 ? -2.163 5.924 -3.537 1.00 83.06 235 GLY A CA 1
ATOM 1875 C C . GLY A 1 235 ? -1.650 5.571 -4.929 1.00 83.06 235 GLY A C 1
ATOM 1876 O O . GLY A 1 235 ? -2.114 4.601 -5.533 1.00 83.06 235 GLY A O 1
ATOM 1877 N N . LYS A 1 236 ? -0.732 6.369 -5.477 1.00 88.81 236 LYS A N 1
ATOM 1878 C CA . LYS A 1 236 ? -0.062 6.055 -6.753 1.00 88.81 236 LYS A CA 1
ATOM 1879 C C . LYS A 1 236 ? 0.918 4.892 -6.585 1.00 88.81 236 LYS A C 1
ATOM 1881 O O . LYS A 1 236 ? 1.464 4.677 -5.510 1.00 88.81 236 LYS A O 1
ATOM 1886 N N . ILE A 1 237 ? 1.168 4.152 -7.660 1.00 89.06 237 ILE A N 1
ATOM 1887 C CA . ILE A 1 237 ? 2.145 3.063 -7.639 1.00 89.06 237 ILE A CA 1
ATOM 1888 C C . ILE A 1 237 ? 3.527 3.661 -7.843 1.00 89.06 237 ILE A C 1
ATOM 1890 O O . ILE A 1 237 ? 3.786 4.299 -8.865 1.00 89.06 237 ILE A O 1
ATOM 1894 N N . GLU A 1 238 ? 4.407 3.412 -6.887 1.00 91.44 238 GLU A N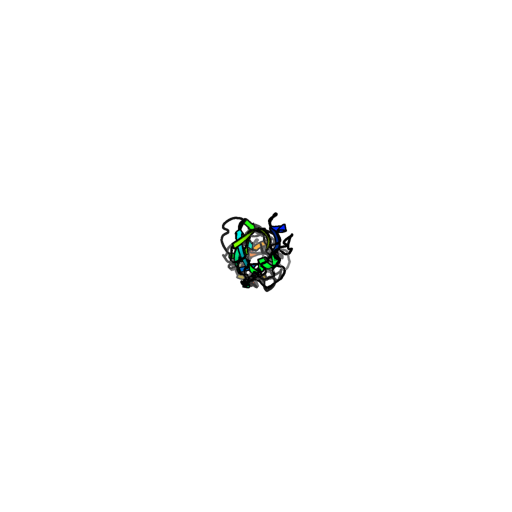 1
ATOM 1895 C CA . GLU A 1 238 ? 5.804 3.809 -6.948 1.00 91.44 238 GLU A CA 1
ATOM 1896 C C . GLU A 1 238 ? 6.656 2.696 -7.566 1.00 91.44 238 GLU A C 1
ATOM 1898 O O . GLU A 1 238 ? 6.484 1.513 -7.261 1.00 91.44 238 GLU A O 1
ATOM 1903 N N . TYR A 1 239 ? 7.595 3.055 -8.437 1.00 93.69 239 TYR A N 1
ATOM 1904 C CA . TYR A 1 239 ? 8.496 2.091 -9.065 1.00 93.69 239 TYR A CA 1
ATOM 1905 C C . TYR A 1 239 ? 9.850 2.705 -9.436 1.00 93.69 239 TYR A C 1
ATOM 1907 O O . TYR A 1 239 ? 10.009 3.920 -9.524 1.00 93.69 239 TYR A O 1
ATOM 1915 N N . THR A 1 240 ? 10.850 1.851 -9.651 1.00 95.50 240 THR A N 1
ATOM 1916 C CA . THR A 1 240 ? 12.212 2.247 -10.050 1.00 95.50 240 THR A CA 1
ATOM 1917 C C . THR A 1 240 ? 12.700 1.412 -11.233 1.00 95.50 240 THR A C 1
ATOM 1919 O O . THR A 1 240 ? 12.222 0.294 -11.451 1.00 95.50 240 THR A O 1
ATOM 1922 N N . PHE A 1 241 ? 13.667 1.937 -11.991 1.00 95.56 241 PHE A N 1
ATOM 1923 C CA . PHE A 1 241 ? 14.310 1.214 -13.089 1.00 95.56 241 PHE A CA 1
ATOM 1924 C C . PHE A 1 241 ? 15.721 0.771 -12.715 1.00 95.56 241 PHE A C 1
ATOM 1926 O O . PHE A 1 241 ? 16.514 1.516 -12.136 1.00 95.56 241 PHE A O 1
ATOM 1933 N N . ARG A 1 242 ? 16.054 -0.451 -13.118 1.00 95.56 242 ARG A N 1
ATOM 1934 C CA . ARG A 1 242 ? 17.386 -1.037 -12.995 1.00 95.56 242 ARG A CA 1
ATOM 1935 C C . ARG A 1 242 ? 17.852 -1.540 -14.347 1.00 95.56 242 ARG A C 1
ATOM 1937 O O . ARG A 1 242 ? 17.085 -2.165 -15.086 1.00 95.56 242 ARG A O 1
ATOM 1944 N N . SER A 1 243 ? 19.103 -1.268 -14.682 1.00 95.19 243 SER A N 1
ATOM 1945 C CA . SER A 1 243 ? 19.690 -1.765 -15.919 1.00 95.19 243 SER A CA 1
ATOM 1946 C C . SER A 1 243 ? 20.012 -3.258 -15.772 1.00 95.19 243 SER A C 1
ATOM 1948 O O . SER A 1 243 ? 20.665 -3.683 -14.820 1.00 95.19 243 SER A O 1
ATOM 1950 N N . ALA A 1 244 ? 19.497 -4.086 -16.686 1.00 95.50 244 ALA A N 1
ATOM 1951 C CA . ALA A 1 244 ? 19.876 -5.502 -16.769 1.00 95.50 244 ALA A CA 1
ATOM 1952 C C . ALA A 1 244 ? 20.873 -5.743 -17.906 1.00 95.50 244 ALA A C 1
ATOM 1954 O O . ALA A 1 244 ? 21.789 -6.551 -17.764 1.00 95.50 244 ALA A O 1
ATOM 1955 N N . SER A 1 245 ? 20.718 -5.017 -19.012 1.00 96.81 245 SER A N 1
ATOM 1956 C CA . SER A 1 245 ? 21.785 -4.819 -19.991 1.00 96.81 245 SER A CA 1
ATOM 1957 C C . SER A 1 245 ? 22.743 -3.728 -19.526 1.00 96.81 245 SER A C 1
ATOM 1959 O O . SER A 1 245 ? 22.346 -2.799 -18.825 1.00 96.81 245 SER A O 1
ATOM 1961 N N . LEU A 1 246 ? 24.004 -3.816 -19.950 1.00 96.25 246 LEU A N 1
ATOM 1962 C CA . LEU A 1 246 ? 25.030 -2.836 -19.598 1.00 96.25 246 LEU A CA 1
ATOM 1963 C C . LEU A 1 246 ? 24.628 -1.427 -20.058 1.00 96.25 246 LEU A C 1
ATOM 1965 O O . LEU A 1 246 ? 24.331 -1.219 -21.232 1.00 96.25 246 LEU A O 1
ATOM 1969 N N . LEU A 1 247 ? 24.678 -0.447 -19.157 1.00 96.12 247 LEU A N 1
ATOM 1970 C CA . LEU A 1 247 ? 24.397 0.945 -19.497 1.00 96.12 247 LEU A CA 1
ATOM 1971 C C . LEU A 1 247 ? 25.622 1.601 -20.155 1.00 96.12 247 LEU A C 1
ATOM 1973 O O . LEU A 1 247 ? 26.696 1.699 -19.559 1.00 96.12 247 LEU A O 1
ATOM 1977 N N . LYS A 1 248 ? 25.467 2.065 -21.395 1.00 96.06 248 LYS A N 1
ATOM 1978 C CA . LYS A 1 248 ? 26.490 2.761 -22.186 1.00 96.06 248 LYS A CA 1
ATOM 1979 C C . LYS A 1 248 ? 26.176 4.248 -22.260 1.00 96.06 248 LYS A C 1
ATOM 1981 O O . LYS A 1 248 ? 25.022 4.651 -22.411 1.00 96.06 248 LYS A O 1
ATOM 1986 N N . ASN A 1 249 ? 27.219 5.071 -22.152 1.00 89.88 249 ASN A N 1
ATOM 1987 C CA . ASN A 1 249 ? 27.131 6.536 -22.187 1.00 89.88 249 ASN A CA 1
ATOM 1988 C C . ASN A 1 249 ? 26.111 7.120 -21.183 1.00 89.88 249 ASN A C 1
ATOM 1990 O O . ASN A 1 249 ? 25.595 8.212 -21.390 1.00 89.88 249 ASN A O 1
ATOM 1994 N N . GLY A 1 250 ? 25.792 6.370 -20.119 1.00 86.88 250 GLY A N 1
ATOM 1995 C CA . GLY A 1 250 ? 24.816 6.734 -19.088 1.00 86.88 250 GLY A CA 1
ATOM 1996 C C . GLY A 1 250 ? 23.341 6.689 -19.506 1.00 86.88 250 GLY A C 1
ATOM 1997 O O . GLY A 1 250 ? 22.496 6.938 -18.657 1.00 86.88 250 GLY A O 1
ATOM 1998 N N . LEU A 1 251 ? 23.014 6.386 -20.769 1.00 91.81 251 LEU A N 1
ATOM 1999 C CA . LEU A 1 251 ? 21.653 6.566 -21.310 1.00 91.81 251 LEU A CA 1
ATOM 2000 C C . LEU A 1 251 ? 21.150 5.409 -22.184 1.00 91.81 251 LEU A C 1
ATOM 2002 O O . LEU A 1 251 ? 19.945 5.283 -22.390 1.00 91.81 251 LEU A O 1
ATOM 2006 N N . VAL A 1 252 ? 22.047 4.596 -22.746 1.00 97.06 252 VAL A N 1
ATOM 2007 C CA . VAL A 1 252 ? 21.684 3.556 -23.719 1.00 97.06 252 VAL A CA 1
ATOM 2008 C C . VAL A 1 252 ? 21.909 2.184 -23.104 1.00 97.06 252 VAL A C 1
ATOM 2010 O O . VAL A 1 252 ? 23.031 1.852 -22.726 1.00 97.06 252 VAL A O 1
ATOM 2013 N N . LEU A 1 253 ? 20.860 1.371 -23.018 1.00 98.12 253 LEU A N 1
ATOM 2014 C CA . LEU A 1 253 ? 20.977 -0.036 -22.646 1.00 98.12 253 LEU A CA 1
ATOM 2015 C C . LEU A 1 253 ? 21.622 -0.788 -23.810 1.00 98.12 253 LEU A C 1
ATOM 2017 O O . LEU A 1 253 ? 21.077 -0.784 -24.911 1.00 98.12 253 LEU A O 1
ATOM 2021 N N . ALA A 1 254 ? 22.782 -1.400 -23.581 1.00 98.06 254 ALA A N 1
ATOM 2022 C CA . ALA A 1 254 ? 23.547 -2.090 -24.614 1.00 98.06 254 ALA A CA 1
ATOM 2023 C C . ALA A 1 254 ? 22.759 -3.237 -25.255 1.00 98.06 254 ALA A C 1
ATOM 2025 O O . ALA A 1 254 ? 21.848 -3.807 -24.645 1.00 98.06 254 ALA A O 1
ATOM 2026 N N . ASN A 1 255 ? 23.133 -3.595 -26.481 1.00 98.06 255 ASN A N 1
ATOM 2027 C CA . ASN A 1 255 ? 22.654 -4.822 -27.091 1.00 98.06 255 ASN A CA 1
ATOM 2028 C C . ASN A 1 255 ? 23.345 -6.019 -26.437 1.00 98.06 255 ASN A C 1
ATOM 2030 O O . ASN A 1 255 ? 24.557 -6.186 -26.538 1.00 98.06 255 ASN A O 1
ATOM 2034 N N . ASP A 1 256 ? 22.565 -6.885 -25.805 1.00 97.56 256 ASP A N 1
ATOM 2035 C CA . ASP A 1 256 ? 23.034 -8.141 -25.225 1.00 97.56 256 ASP A CA 1
ATOM 2036 C C . ASP A 1 256 ? 23.642 -9.071 -26.290 1.00 97.56 256 ASP A C 1
ATOM 2038 O O . ASP A 1 256 ? 24.432 -9.956 -25.965 1.00 97.56 256 ASP A O 1
ATOM 2042 N N . GLU A 1 257 ? 23.313 -8.855 -27.567 1.00 96.62 257 GLU A N 1
ATOM 2043 C CA . GLU A 1 257 ? 23.874 -9.572 -28.711 1.00 96.62 257 GLU A CA 1
ATOM 2044 C C . GLU A 1 257 ? 25.001 -8.802 -29.427 1.00 96.62 257 GLU A C 1
ATOM 2046 O O . GLU A 1 257 ? 25.393 -9.202 -30.517 1.00 96.62 257 GLU A O 1
ATOM 2051 N N . GLU A 1 258 ? 25.576 -7.739 -28.842 1.00 95.81 258 GLU A N 1
ATOM 2052 C CA . GLU A 1 258 ? 26.636 -6.901 -29.453 1.00 95.81 258 GLU A CA 1
ATOM 2053 C C . GLU A 1 258 ? 27.750 -7.729 -30.133 1.00 95.81 258 GLU A C 1
ATOM 2055 O O . GLU A 1 258 ? 28.136 -7.466 -31.278 1.00 95.81 258 GLU A O 1
ATOM 2060 N N . LEU A 1 259 ? 28.237 -8.771 -29.450 1.00 94.38 259 LEU A N 1
ATOM 2061 C CA . LEU A 1 259 ? 29.326 -9.636 -29.922 1.00 94.38 259 LEU A CA 1
ATOM 2062 C C . LEU A 1 259 ? 28.847 -10.862 -30.720 1.00 94.38 259 LEU A C 1
ATOM 2064 O O . LEU A 1 259 ? 29.672 -11.618 -31.233 1.00 94.38 259 LEU A O 1
ATOM 2068 N N . SER A 1 260 ? 27.534 -11.072 -30.840 1.00 95.19 260 SER A N 1
ATOM 2069 C CA . SER A 1 260 ? 26.962 -12.181 -31.608 1.00 95.19 260 SER A CA 1
ATOM 2070 C C . SER A 1 260 ? 27.123 -11.956 -33.111 1.00 95.19 260 SER A C 1
ATOM 2072 O O . SER A 1 260 ? 27.014 -10.830 -33.602 1.00 95.19 260 SER A O 1
ATOM 2074 N N . ALA A 1 261 ? 27.289 -13.042 -33.871 1.00 93.56 261 ALA A N 1
ATOM 2075 C CA . ALA A 1 261 ? 27.308 -13.005 -35.334 1.00 93.56 261 ALA A CA 1
ATOM 2076 C C . ALA A 1 261 ? 26.011 -12.427 -35.932 1.00 93.56 261 ALA A C 1
ATOM 2078 O O . ALA A 1 261 ? 26.052 -11.802 -36.988 1.00 93.56 261 ALA A O 1
ATOM 2079 N N . THR A 1 262 ? 24.878 -12.611 -35.249 1.00 95.31 262 THR A N 1
ATOM 2080 C CA . THR A 1 262 ? 23.566 -12.083 -35.656 1.00 95.31 262 THR A CA 1
ATOM 2081 C C . THR A 1 262 ? 23.284 -10.684 -35.125 1.00 95.31 262 THR A C 1
ATOM 2083 O O . THR A 1 262 ? 22.342 -10.053 -35.591 1.00 95.31 262 THR A O 1
ATOM 2086 N N . GLY A 1 263 ? 24.072 -10.196 -34.165 1.00 95.94 263 GLY A N 1
ATOM 2087 C CA . GLY A 1 263 ? 23.813 -8.938 -33.478 1.00 95.94 263 GLY A CA 1
ATOM 2088 C C . GLY A 1 263 ? 24.238 -7.712 -34.274 1.00 95.94 263 GLY A C 1
ATOM 2089 O O . GLY A 1 263 ? 25.213 -7.737 -35.027 1.00 95.94 263 GLY A O 1
ATOM 2090 N N . ALA A 1 264 ? 23.524 -6.611 -34.057 1.00 96.94 264 ALA A N 1
ATOM 2091 C CA . ALA A 1 264 ? 23.740 -5.337 -34.737 1.00 96.94 264 ALA A CA 1
ATOM 2092 C C . ALA A 1 264 ? 24.976 -4.540 -34.254 1.00 96.94 264 ALA A C 1
ATOM 2094 O O . ALA A 1 264 ? 25.245 -3.457 -34.773 1.00 96.94 264 ALA A O 1
ATOM 2095 N N . GLY A 1 265 ? 25.747 -5.057 -33.290 1.00 96.88 265 GLY A N 1
ATOM 2096 C CA . GLY A 1 265 ? 26.941 -4.392 -32.753 1.00 96.88 265 GLY A CA 1
ATOM 2097 C C . GLY A 1 265 ? 26.623 -3.305 -31.720 1.00 96.88 265 GLY A C 1
ATOM 2098 O O . GLY A 1 265 ? 25.721 -3.488 -30.905 1.00 96.88 265 GLY A O 1
ATOM 2099 N N . GLU A 1 266 ? 27.373 -2.195 -31.748 1.00 97.25 266 GLU A N 1
ATOM 2100 C CA . GLU A 1 266 ? 27.382 -1.106 -30.744 1.00 97.25 266 GLU A CA 1
ATOM 2101 C C . GLU A 1 266 ? 26.152 -0.169 -30.815 1.00 97.25 266 GLU A C 1
ATOM 2103 O O . GLU A 1 266 ? 26.246 1.064 -30.890 1.00 97.25 266 GLU A O 1
ATOM 2108 N N . VAL A 1 267 ? 24.969 -0.770 -30.811 1.00 97.56 267 VAL A N 1
ATOM 2109 C CA . VAL A 1 267 ? 23.652 -0.130 -30.813 1.00 97.56 267 VAL A CA 1
ATOM 2110 C C . VAL A 1 267 ? 22.816 -0.737 -29.702 1.00 97.56 267 VAL A C 1
ATOM 2112 O O . VAL A 1 267 ? 22.998 -1.894 -29.368 1.00 97.56 267 VAL A O 1
ATOM 2115 N N . GLY A 1 268 ? 21.923 0.030 -29.095 1.00 97.62 268 GLY A N 1
ATOM 2116 C CA . GLY A 1 268 ? 21.060 -0.445 -28.020 1.00 97.62 268 GLY A CA 1
ATOM 2117 C C . GLY A 1 268 ? 19.764 0.344 -27.970 1.00 97.62 268 GLY A C 1
ATOM 2118 O O . GLY A 1 268 ? 19.434 1.030 -28.937 1.00 97.62 268 GLY A O 1
ATOM 2119 N N . PHE A 1 269 ? 19.048 0.290 -26.850 1.00 98.12 269 PHE A N 1
ATOM 2120 C CA . PHE A 1 269 ? 17.815 1.058 -26.665 1.00 98.12 269 PHE A CA 1
ATOM 2121 C C . PHE A 1 269 ? 17.996 2.192 -25.659 1.00 98.12 269 PHE A C 1
ATOM 2123 O O . PHE A 1 269 ? 18.535 2.003 -24.568 1.00 98.12 269 PHE A O 1
ATOM 2130 N N . ARG A 1 270 ? 17.508 3.377 -26.028 1.00 97.38 270 ARG A N 1
ATOM 2131 C CA . ARG A 1 270 ? 17.311 4.513 -25.127 1.00 97.38 270 ARG A CA 1
ATOM 2132 C C . ARG A 1 270 ? 15.836 4.585 -24.757 1.00 97.38 270 ARG A C 1
ATOM 2134 O O . ARG A 1 270 ? 14.980 4.480 -25.637 1.00 97.38 270 ARG A O 1
ATOM 2141 N N . ILE A 1 271 ? 15.559 4.769 -23.470 1.00 97.50 271 ILE A N 1
ATOM 2142 C CA . ILE A 1 271 ? 14.201 4.817 -22.928 1.00 97.50 271 ILE A CA 1
ATOM 2143 C C . ILE A 1 271 ? 13.997 6.157 -22.227 1.00 97.50 271 ILE A C 1
ATOM 2145 O O . ILE A 1 271 ? 14.850 6.607 -21.461 1.00 97.50 271 ILE A O 1
ATOM 2149 N N . GLN A 1 272 ? 12.849 6.766 -22.489 1.00 97.31 272 GLN A N 1
ATOM 2150 C CA . GLN A 1 272 ? 12.355 7.950 -21.808 1.00 97.31 272 GLN A CA 1
ATOM 2151 C C . GLN A 1 272 ? 11.039 7.642 -21.097 1.00 97.31 272 GLN A C 1
ATOM 2153 O O . GLN A 1 272 ? 10.291 6.749 -21.505 1.00 97.31 272 GLN A O 1
ATOM 2158 N N 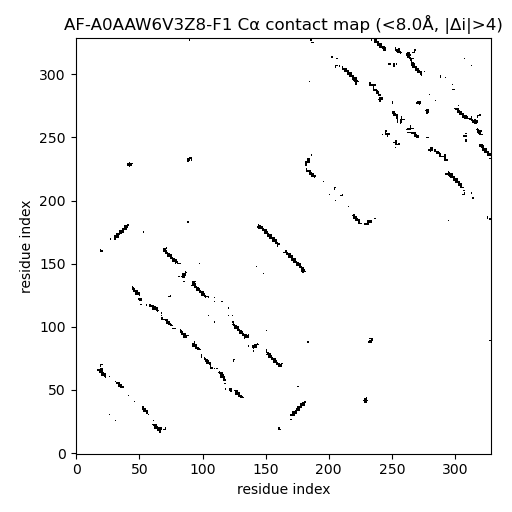. ASP A 1 273 ? 10.755 8.387 -20.036 1.00 95.00 273 ASP A N 1
ATOM 2159 C CA . ASP A 1 273 ? 9.454 8.353 -19.379 1.00 95.00 273 ASP A CA 1
ATOM 2160 C C . ASP A 1 273 ? 8.377 9.084 -20.205 1.00 95.00 273 ASP A C 1
ATOM 2162 O O . ASP A 1 273 ? 8.623 9.619 -21.294 1.00 95.00 273 ASP A O 1
ATOM 2166 N N . ALA A 1 274 ? 7.155 9.115 -19.671 1.00 91.56 274 ALA A N 1
ATOM 2167 C CA . ALA A 1 274 ? 6.012 9.774 -20.293 1.00 91.56 274 ALA A CA 1
ATOM 2168 C C . ALA A 1 274 ? 6.188 11.296 -20.480 1.00 91.56 274 ALA A C 1
ATOM 2170 O O . ALA A 1 274 ? 5.497 11.882 -21.310 1.00 91.56 274 ALA A O 1
ATOM 2171 N N . SER A 1 275 ? 7.092 11.936 -19.728 1.00 92.88 275 SER A N 1
ATOM 2172 C CA . SER A 1 275 ? 7.415 13.363 -19.858 1.00 92.88 275 SER A CA 1
ATOM 2173 C C . SER A 1 275 ? 8.477 13.645 -20.928 1.00 92.88 275 SER A C 1
ATOM 2175 O O . SER A 1 275 ? 8.713 14.804 -21.270 1.00 92.88 275 SER A O 1
ATOM 2177 N N . GLY A 1 276 ? 9.104 12.596 -21.475 1.00 94.69 276 GLY A N 1
ATOM 2178 C CA . GLY A 1 276 ? 10.216 12.703 -22.419 1.00 94.69 276 GLY A CA 1
ATOM 2179 C C . GLY A 1 276 ? 11.582 12.856 -21.743 1.00 94.69 276 GLY A C 1
ATOM 2180 O O . GLY A 1 276 ? 12.570 13.132 -22.427 1.00 94.69 276 GLY A O 1
ATOM 2181 N N . ALA A 1 277 ? 11.666 12.681 -20.421 1.00 95.56 277 ALA A N 1
ATOM 2182 C CA . ALA A 1 277 ? 12.929 12.669 -19.693 1.00 95.56 277 ALA A CA 1
ATOM 2183 C C . ALA A 1 277 ? 13.582 11.281 -19.761 1.00 95.56 277 ALA A C 1
ATOM 2185 O O . ALA A 1 277 ? 12.897 10.259 -19.777 1.00 95.56 277 ALA A O 1
ATOM 2186 N N . ASP A 1 278 ? 14.915 11.230 -19.805 1.00 95.94 278 ASP A N 1
ATOM 2187 C CA . ASP A 1 278 ? 15.640 9.957 -19.823 1.00 95.94 278 ASP A CA 1
ATOM 2188 C C . ASP A 1 278 ? 15.484 9.198 -18.506 1.00 95.94 278 ASP A C 1
ATOM 2190 O O . ASP A 1 278 ? 15.571 9.778 -17.418 1.00 95.94 278 ASP A O 1
ATOM 2194 N N . ILE A 1 279 ? 15.310 7.879 -18.620 1.00 95.69 279 ILE A N 1
ATOM 2195 C CA . ILE A 1 279 ? 15.204 7.009 -17.456 1.00 95.69 279 ILE A CA 1
ATOM 2196 C C . ILE A 1 279 ? 16.502 7.028 -16.645 1.00 95.69 279 ILE A C 1
ATOM 2198 O O . ILE A 1 279 ? 17.608 6.894 -17.168 1.00 95.69 279 ILE A O 1
ATOM 2202 N N . GLN A 1 280 ? 16.336 7.165 -15.335 1.00 94.50 280 GLN A N 1
ATOM 2203 C CA . GLN A 1 280 ? 17.391 7.103 -14.344 1.00 94.50 280 GLN A CA 1
ATOM 2204 C C . GLN A 1 280 ? 17.513 5.664 -13.833 1.00 94.50 280 GLN A C 1
ATOM 2206 O O . GLN A 1 280 ? 16.617 5.153 -13.161 1.00 94.50 280 GLN A O 1
ATOM 2211 N N . TYR A 1 281 ? 18.614 4.997 -14.179 1.00 94.88 281 TYR A N 1
ATOM 2212 C CA . TYR A 1 281 ? 18.860 3.603 -13.809 1.00 94.88 281 TYR A CA 1
ATOM 2213 C C . TYR A 1 281 ? 19.713 3.500 -12.544 1.00 94.88 281 TYR A C 1
ATOM 2215 O O . TYR A 1 281 ? 20.687 4.235 -12.385 1.00 94.88 281 TYR A O 1
ATOM 2223 N N . ASP A 1 282 ? 19.374 2.547 -11.671 1.00 90.75 282 ASP A N 1
ATOM 2224 C CA . ASP A 1 282 ? 20.219 2.084 -10.554 1.00 90.75 282 ASP A CA 1
ATOM 2225 C C . ASP A 1 282 ? 20.649 3.167 -9.538 1.00 90.75 282 ASP A C 1
ATOM 2227 O O . ASP A 1 282 ? 21.572 2.958 -8.753 1.00 90.75 282 ASP A O 1
ATOM 2231 N N . ASN A 1 283 ? 19.960 4.313 -9.501 1.00 88.38 283 ASN A N 1
ATOM 2232 C CA . ASN A 1 283 ? 20.229 5.415 -8.567 1.00 88.38 283 ASN A CA 1
ATOM 2233 C C . ASN A 1 283 ? 19.110 5.640 -7.534 1.00 88.38 283 ASN A C 1
ATOM 2235 O O . ASN A 1 283 ? 19.185 6.575 -6.739 1.00 88.38 283 ASN A O 1
ATOM 2239 N N . GLY A 1 284 ? 18.076 4.793 -7.547 1.00 86.94 284 GLY A N 1
ATOM 2240 C CA . GLY A 1 284 ? 16.939 4.884 -6.630 1.00 86.94 284 GLY A CA 1
ATOM 2241 C C . GLY A 1 284 ? 15.942 5.998 -6.955 1.00 86.94 284 GLY A C 1
ATOM 2242 O O . GLY A 1 284 ? 15.084 6.278 -6.123 1.00 86.94 284 GLY A O 1
ATOM 2243 N N . TYR A 1 285 ? 16.030 6.630 -8.133 1.00 92.19 285 TYR A N 1
ATOM 2244 C CA . TYR A 1 285 ? 15.023 7.592 -8.573 1.00 92.19 285 TYR A CA 1
ATOM 2245 C C . TYR A 1 285 ? 13.645 6.925 -8.655 1.00 92.19 285 TYR A C 1
ATOM 2247 O O . TYR A 1 285 ? 13.481 5.870 -9.276 1.00 92.19 285 TYR A O 1
ATOM 2255 N N . LEU A 1 286 ? 12.669 7.560 -8.014 1.00 91.75 286 LEU A N 1
ATOM 2256 C CA . LEU A 1 286 ? 11.324 7.042 -7.826 1.00 91.75 286 LEU A CA 1
ATOM 2257 C C . LEU A 1 286 ? 10.377 7.629 -8.872 1.00 91.75 286 LEU A C 1
ATOM 2259 O O . LEU A 1 286 ? 10.253 8.846 -8.992 1.0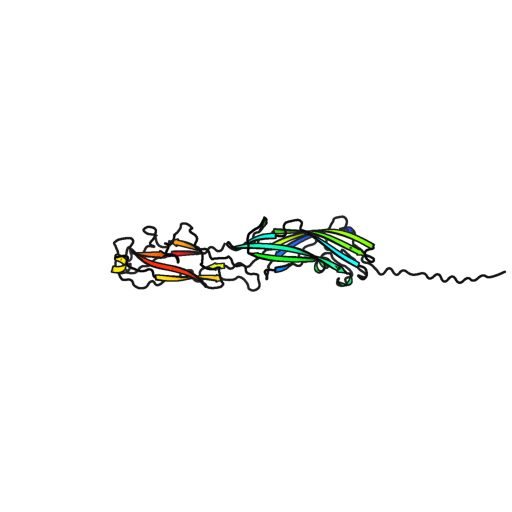0 91.75 286 LEU A O 1
ATOM 2263 N N . TYR A 1 287 ? 9.703 6.751 -9.603 1.00 93.88 287 TYR A N 1
ATOM 2264 C CA . TYR A 1 287 ? 8.645 7.094 -10.542 1.00 93.88 287 TYR A CA 1
ATOM 2265 C C . TYR A 1 287 ? 7.286 6.766 -9.935 1.00 93.88 287 TYR A C 1
ATOM 2267 O O . TYR A 1 287 ? 7.171 5.846 -9.128 1.00 93.88 287 TYR A O 1
ATOM 2275 N N . GLU A 1 288 ? 6.256 7.484 -10.374 1.00 91.94 288 GLU A N 1
ATOM 2276 C CA . GLU A 1 288 ? 4.877 7.264 -9.954 1.00 91.94 288 GLU A CA 1
ATOM 2277 C C . GLU A 1 288 ? 3.961 7.061 -11.159 1.00 91.94 288 GLU A C 1
ATOM 2279 O O . GLU A 1 288 ? 4.127 7.696 -12.205 1.00 91.94 288 GLU A O 1
ATOM 2284 N N . THR A 1 289 ? 2.930 6.233 -10.998 1.00 90.19 289 THR A N 1
ATOM 2285 C CA . THR A 1 289 ? 1.832 6.186 -11.967 1.00 90.19 289 THR A CA 1
ATOM 2286 C C . THR A 1 289 ? 1.066 7.514 -12.016 1.00 90.19 289 THR A C 1
ATOM 2288 O O . THR A 1 289 ? 0.967 8.228 -11.015 1.00 90.19 289 THR A O 1
ATOM 2291 N N . PRO A 1 290 ? 0.455 7.857 -13.166 1.00 85.88 290 PRO A N 1
ATOM 2292 C CA . PRO A 1 290 ? -0.282 9.116 -13.310 1.00 85.88 290 PRO A CA 1
ATOM 2293 C C . PRO A 1 290 ? -1.529 9.189 -12.418 1.00 85.88 290 PRO A C 1
ATOM 2295 O O . PRO A 1 290 ? -1.973 10.279 -12.061 1.00 85.88 290 PRO A O 1
ATOM 2298 N N . GLN A 1 291 ? -2.100 8.038 -12.062 1.00 88.81 291 GLN A N 1
ATOM 2299 C CA . GLN A 1 291 ? -3.291 7.911 -11.226 1.00 88.81 291 GLN A CA 1
ATOM 2300 C C . GLN A 1 291 ? -3.030 6.956 -10.059 1.00 88.81 291 GLN A C 1
ATOM 2302 O O . GLN A 1 291 ? -2.071 6.178 -10.083 1.00 88.81 291 GLN A O 1
ATOM 2307 N N . ALA A 1 292 ? -3.894 7.036 -9.044 1.00 87.19 292 ALA A N 1
ATOM 2308 C CA . ALA A 1 292 ? -3.905 6.094 -7.933 1.00 87.19 292 ALA A CA 1
ATOM 2309 C C . ALA A 1 292 ? -4.142 4.658 -8.427 1.00 87.19 292 ALA A C 1
ATOM 2311 O O . ALA A 1 292 ? -4.821 4.445 -9.434 1.00 87.19 292 ALA A O 1
ATOM 2312 N N . ALA A 1 293 ? -3.585 3.690 -7.705 1.00 87.00 293 ALA A N 1
ATOM 2313 C CA . ALA A 1 293 ? -3.684 2.276 -8.010 1.00 87.00 293 ALA A CA 1
ATOM 2314 C C . ALA A 1 293 ? -5.149 1.828 -8.073 1.00 87.00 293 ALA A C 1
ATOM 2316 O O . ALA A 1 293 ? -5.938 2.050 -7.150 1.00 87.00 293 ALA A O 1
ATOM 2317 N N . THR A 1 294 ? -5.496 1.157 -9.164 1.00 86.81 294 THR A N 1
ATOM 2318 C CA . THR A 1 294 ? -6.801 0.525 -9.371 1.00 86.81 294 THR A CA 1
ATOM 2319 C C . THR A 1 294 ? -6.635 -0.981 -9.507 1.00 86.81 294 THR A C 1
ATOM 2321 O O . THR A 1 294 ? -5.565 -1.468 -9.868 1.00 86.81 294 THR A O 1
ATOM 2324 N N . GLN A 1 295 ? -7.689 -1.743 -9.212 1.00 86.56 295 GLN A N 1
ATOM 2325 C CA . GLN A 1 295 ? -7.658 -3.190 -9.415 1.00 86.56 295 GLN A CA 1
ATOM 2326 C C . GLN A 1 295 ? -7.454 -3.522 -10.899 1.00 86.56 295 GLN A C 1
ATOM 2328 O O . GLN A 1 295 ? -8.122 -2.964 -11.769 1.00 86.56 295 GLN A O 1
ATOM 2333 N N . GLY A 1 296 ? -6.578 -4.488 -11.176 1.00 88.38 296 GLY A N 1
ATOM 2334 C CA . GLY A 1 296 ? -6.210 -4.869 -12.533 1.00 88.38 296 GLY A CA 1
ATOM 2335 C C . GLY A 1 296 ? -5.060 -4.020 -13.064 1.00 88.38 296 GLY A C 1
ATOM 2336 O O . GLY A 1 296 ? -4.075 -3.802 -12.366 1.00 88.38 296 GLY A O 1
ATOM 2337 N N . LYS A 1 297 ? -5.164 -3.581 -14.318 1.00 91.00 297 LYS A N 1
ATOM 2338 C CA . LYS A 1 297 ? -4.044 -3.026 -15.086 1.00 91.00 297 LYS A CA 1
ATOM 2339 C C . LYS A 1 297 ? -3.857 -1.529 -14.871 1.00 91.00 297 LYS A C 1
ATOM 2341 O O . LYS A 1 297 ? -4.724 -0.739 -15.235 1.00 91.00 297 LYS A O 1
ATOM 2346 N N . ASN A 1 298 ? -2.673 -1.142 -14.409 1.00 91.38 298 ASN A N 1
ATOM 2347 C CA . ASN A 1 298 ? -2.264 0.248 -14.219 1.00 91.38 298 ASN A CA 1
ATOM 2348 C C . ASN A 1 298 ? -1.141 0.588 -15.214 1.00 91.38 298 ASN A C 1
ATOM 2350 O O . ASN A 1 298 ? -0.093 -0.060 -15.178 1.00 91.38 298 ASN A O 1
ATOM 2354 N N . PRO A 1 299 ? -1.344 1.546 -16.135 1.00 92.50 299 PRO A N 1
ATOM 2355 C CA . PRO A 1 299 ? -0.419 1.770 -17.240 1.00 92.50 299 PRO A CA 1
ATOM 2356 C C . PRO A 1 299 ? 0.817 2.585 -16.837 1.00 92.50 299 PRO A C 1
ATOM 2358 O O . PRO A 1 299 ? 0.722 3.568 -16.101 1.00 92.50 299 PRO A O 1
ATOM 2361 N N . ILE A 1 300 ? 1.956 2.232 -17.429 1.00 93.12 300 ILE A N 1
ATOM 2362 C CA . ILE A 1 300 ? 3.167 3.053 -17.517 1.00 93.12 300 ILE A CA 1
ATOM 2363 C C . ILE A 1 300 ? 3.488 3.239 -18.998 1.00 93.12 300 ILE A C 1
ATOM 2365 O O . ILE A 1 300 ? 3.476 2.277 -19.767 1.00 93.12 300 ILE A O 1
ATOM 2369 N N . ILE A 1 301 ? 3.781 4.477 -19.390 1.00 93.56 301 ILE A N 1
ATOM 2370 C CA . ILE A 1 301 ? 4.164 4.821 -20.760 1.00 93.56 301 ILE A CA 1
ATOM 2371 C C . ILE A 1 301 ? 5.679 5.003 -20.810 1.00 93.56 301 ILE A C 1
ATOM 2373 O O . ILE A 1 301 ? 6.240 5.781 -20.037 1.00 93.56 301 ILE A O 1
ATOM 2377 N N . LEU A 1 302 ? 6.317 4.295 -21.737 1.00 95.75 302 LEU A N 1
ATOM 2378 C CA . LEU A 1 302 ? 7.736 4.389 -22.047 1.00 95.75 302 LEU A CA 1
ATOM 2379 C C . LEU A 1 302 ? 7.905 4.846 -23.489 1.00 95.75 302 LEU A C 1
ATOM 2381 O O . LEU A 1 302 ? 7.253 4.331 -24.387 1.00 95.75 302 LEU A O 1
ATOM 2385 N N . ASN A 1 303 ? 8.815 5.773 -23.729 1.00 97.44 303 ASN A N 1
ATOM 2386 C CA . ASN A 1 303 ? 9.181 6.214 -25.066 1.00 97.44 303 ASN A CA 1
ATOM 2387 C C . ASN A 1 303 ? 10.520 5.570 -25.425 1.00 97.44 303 ASN A C 1
ATOM 2389 O O . ASN A 1 303 ? 11.539 5.864 -24.804 1.00 97.44 303 ASN A O 1
ATOM 2393 N N . ILE A 1 304 ? 10.529 4.662 -26.400 1.00 97.81 304 ILE A N 1
ATOM 2394 C CA . ILE A 1 304 ? 11.682 3.801 -26.688 1.00 97.81 304 ILE A CA 1
ATOM 2395 C C . ILE A 1 304 ? 12.186 4.062 -28.104 1.00 97.81 304 ILE A C 1
ATOM 2397 O O . ILE A 1 304 ? 11.399 4.164 -29.046 1.00 97.81 304 ILE A O 1
ATOM 2401 N N . LYS A 1 305 ? 13.509 4.136 -28.274 1.00 96.94 305 LYS A N 1
ATOM 2402 C CA . LYS A 1 305 ? 14.137 4.123 -29.600 1.00 96.94 305 LYS A CA 1
ATOM 2403 C C . LYS A 1 305 ? 15.484 3.408 -29.606 1.00 96.94 305 LYS A C 1
ATOM 2405 O O . LYS A 1 305 ? 16.182 3.426 -28.587 1.00 96.94 305 LYS A O 1
ATOM 2410 N N . PRO A 1 306 ? 15.898 2.822 -30.740 1.00 97.44 306 PRO A N 1
ATOM 2411 C CA . PRO A 1 306 ? 17.271 2.383 -30.914 1.00 97.44 306 PRO A CA 1
ATOM 2412 C C . PRO A 1 306 ? 18.222 3.585 -30.994 1.00 97.44 306 PRO A C 1
ATOM 2414 O O . PRO A 1 306 ? 17.905 4.621 -31.580 1.00 97.44 306 PRO A O 1
ATOM 2417 N N . MET A 1 307 ? 19.412 3.448 -30.417 1.00 96.62 307 MET A N 1
ATOM 2418 C CA . MET A 1 307 ? 20.451 4.475 -30.437 1.00 96.62 307 MET A CA 1
ATOM 2419 C C . MET A 1 307 ? 21.835 3.826 -30.446 1.00 96.62 307 MET A C 1
ATOM 2421 O O . MET A 1 307 ? 22.108 2.915 -29.663 1.00 96.62 307 MET A O 1
ATOM 2425 N N . LYS A 1 308 ? 22.728 4.295 -31.327 1.00 95.88 308 LYS A N 1
ATOM 2426 C CA . LYS A 1 308 ? 24.128 3.851 -31.326 1.00 95.88 308 LYS A CA 1
ATOM 2427 C C . LYS A 1 308 ? 24.881 4.428 -30.128 1.00 95.88 308 LYS A C 1
ATOM 2429 O O . LYS A 1 308 ? 24.687 5.591 -29.776 1.00 95.88 308 LYS A O 1
ATOM 2434 N N . TYR A 1 309 ? 25.765 3.634 -29.534 1.00 96.75 309 TYR A N 1
ATOM 2435 C CA . TYR A 1 309 ? 26.706 4.088 -28.500 1.00 96.75 309 TYR A CA 1
ATOM 2436 C C . TYR A 1 309 ? 28.172 3.961 -28.925 1.00 96.75 309 TYR A C 1
ATOM 2438 O O . TYR A 1 309 ? 29.050 4.397 -28.182 1.00 96.75 309 TYR A O 1
ATOM 2446 N N . GLY A 1 310 ? 28.422 3.421 -30.118 1.00 94.94 310 GLY A N 1
ATOM 2447 C CA . GLY A 1 310 ? 29.726 3.386 -30.767 1.00 94.94 310 GLY A CA 1
ATOM 2448 C C . GLY A 1 310 ? 29.607 3.441 -32.293 1.00 94.94 310 GLY A C 1
ATOM 2449 O O . GLY A 1 310 ? 28.574 3.852 -32.834 1.00 94.94 310 GLY A O 1
ATOM 2450 N N . GLU A 1 311 ? 30.679 3.074 -32.990 1.00 93.75 311 GLU A N 1
ATOM 2451 C CA . GLU A 1 311 ? 30.767 3.136 -34.458 1.00 93.75 311 GLU A CA 1
ATOM 2452 C C . GLU A 1 311 ? 30.699 1.755 -35.120 1.00 93.75 311 GLU A C 1
ATOM 2454 O O . GLU A 1 311 ? 30.386 1.661 -36.310 1.00 93.75 311 GLU A O 1
ATOM 2459 N N . ASN A 1 312 ? 30.928 0.675 -34.367 1.00 94.19 312 ASN A N 1
ATOM 2460 C CA . ASN A 1 312 ? 30.883 -0.696 -34.871 1.00 94.19 312 ASN A CA 1
ATOM 2461 C C . ASN A 1 312 ? 29.438 -1.212 -34.920 1.00 94.19 312 ASN A C 1
ATOM 2463 O O . ASN A 1 312 ? 29.070 -2.161 -34.226 1.00 94.19 312 ASN A O 1
ATOM 2467 N N . ILE A 1 313 ? 28.612 -0.569 -35.743 1.00 94.88 313 ILE A N 1
ATOM 2468 C CA . ILE A 1 313 ? 27.227 -0.968 -36.003 1.00 94.88 313 ILE A CA 1
ATOM 2469 C C . ILE A 1 313 ? 27.112 -1.714 -37.336 1.00 94.88 313 ILE A C 1
ATOM 2471 O O . ILE A 1 313 ? 27.764 -1.369 -38.324 1.00 94.88 313 ILE A O 1
ATOM 2475 N N . ARG A 1 314 ? 26.249 -2.729 -37.380 1.00 94.38 314 ARG A N 1
ATOM 2476 C CA . ARG A 1 314 ? 25.949 -3.543 -38.568 1.00 94.38 314 ARG A CA 1
ATOM 2477 C C . ARG A 1 314 ? 24.475 -3.944 -38.587 1.00 94.38 314 ARG A C 1
ATOM 2479 O O . ARG A 1 314 ? 23.768 -3.767 -37.602 1.00 94.38 314 ARG A O 1
ATOM 2486 N N . THR A 1 315 ? 24.005 -4.498 -39.700 1.00 94.50 315 THR A N 1
ATOM 2487 C CA . THR A 1 315 ? 22.678 -5.126 -39.750 1.00 94.50 315 THR A CA 1
ATOM 2488 C C . THR A 1 315 ? 22.650 -6.344 -38.831 1.00 94.50 315 THR A C 1
ATOM 2490 O O . THR A 1 315 ? 23.559 -7.171 -38.883 1.00 94.50 315 THR A O 1
ATOM 2493 N N . GLY A 1 316 ? 21.614 -6.452 -38.004 1.00 96.12 316 GLY A N 1
ATOM 2494 C CA . GLY A 1 316 ? 21.458 -7.556 -37.068 1.00 96.12 316 GLY A CA 1
ATOM 2495 C C . GLY A 1 316 ? 20.368 -7.302 -36.032 1.00 96.12 316 GLY A C 1
ATOM 2496 O O . GLY A 1 316 ? 19.631 -6.321 -36.109 1.00 96.12 316 GLY A O 1
ATOM 2497 N N . THR A 1 317 ? 20.295 -8.188 -35.049 1.00 97.00 317 THR A N 1
ATOM 2498 C CA . THR A 1 317 ? 19.377 -8.133 -33.911 1.00 97.00 317 THR A CA 1
ATOM 2499 C C . THR A 1 317 ? 19.842 -7.119 -32.866 1.00 97.00 317 THR A C 1
ATOM 2501 O O . THR A 1 317 ? 21.039 -6.981 -32.588 1.00 97.00 317 THR A O 1
ATOM 2504 N N . ILE A 1 318 ? 18.881 -6.413 -32.267 1.00 97.25 318 ILE A N 1
ATOM 2505 C CA . ILE A 1 318 ? 19.081 -5.531 -31.112 1.00 97.25 318 ILE A CA 1
ATOM 2506 C C . ILE A 1 318 ? 18.212 -6.072 -29.983 1.00 97.25 318 ILE A C 1
ATOM 2508 O O . ILE A 1 318 ? 16.995 -6.169 -30.132 1.00 97.25 318 ILE A O 1
ATOM 2512 N N . LYS A 1 319 ? 18.824 -6.416 -28.851 1.00 97.25 319 LYS A N 1
ATOM 2513 C CA . LYS A 1 319 ? 18.114 -6.907 -27.672 1.00 97.25 319 LYS A 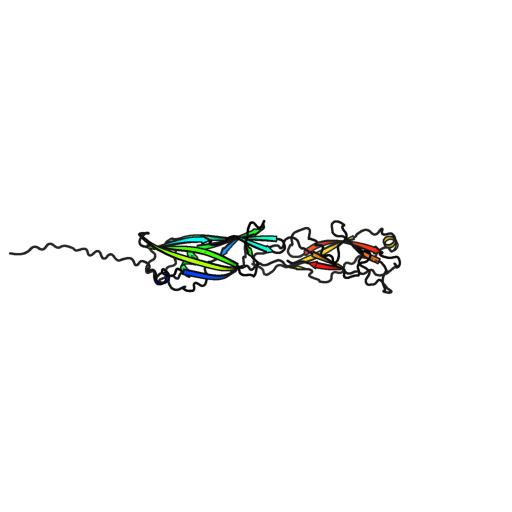CA 1
ATOM 2514 C C . LYS A 1 319 ? 18.691 -6.274 -26.419 1.00 97.25 319 LYS A C 1
ATOM 2516 O O . LYS A 1 319 ? 19.871 -6.433 -26.147 1.00 97.25 319 LYS A O 1
ATOM 2521 N N . SER A 1 320 ? 17.855 -5.607 -25.636 1.00 97.56 320 SER A N 1
ATOM 2522 C CA . SER A 1 320 ? 18.247 -5.056 -24.337 1.00 97.56 320 SER A CA 1
ATOM 2523 C C . SER A 1 320 ? 17.223 -5.429 -23.277 1.00 97.56 320 SER A C 1
ATOM 2525 O O . SER A 1 320 ? 16.068 -5.725 -23.586 1.0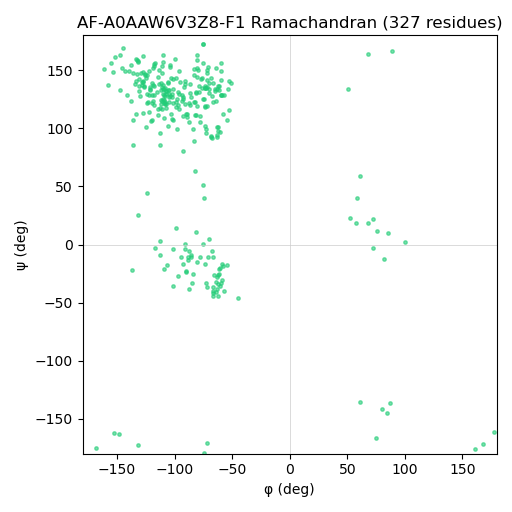0 97.56 320 SER A O 1
ATOM 2527 N N . ARG A 1 321 ? 17.643 -5.415 -22.015 1.00 96.50 321 ARG A N 1
ATOM 2528 C CA . ARG A 1 321 ? 16.819 -5.752 -20.859 1.00 96.50 321 ARG A CA 1
ATOM 2529 C C . ARG A 1 321 ? 16.869 -4.638 -19.823 1.00 96.50 321 ARG A C 1
ATOM 2531 O O . ARG A 1 321 ? 17.927 -4.089 -19.505 1.00 96.50 321 ARG A O 1
ATOM 2538 N N . VAL A 1 322 ? 15.706 -4.373 -19.249 1.00 95.56 322 VAL A N 1
ATOM 2539 C CA . VAL A 1 322 ? 15.490 -3.460 -18.129 1.00 95.56 322 VAL A CA 1
ATOM 2540 C C . VAL A 1 322 ? 14.659 -4.181 -17.075 1.00 95.56 322 VAL A C 1
ATOM 2542 O O . VAL A 1 322 ? 13.781 -4.973 -17.412 1.00 95.56 322 VAL A O 1
ATOM 2545 N N . ILE A 1 323 ? 14.954 -3.934 -15.804 1.00 95.12 323 ILE A N 1
ATOM 2546 C CA . ILE A 1 323 ? 14.167 -4.426 -14.673 1.00 95.12 323 ILE A CA 1
ATOM 2547 C C . ILE A 1 323 ? 13.385 -3.245 -14.107 1.00 95.12 323 ILE A C 1
ATOM 2549 O O . ILE A 1 323 ? 13.953 -2.180 -13.869 1.00 95.12 323 ILE A O 1
ATOM 2553 N N . ILE A 1 324 ? 12.094 -3.451 -13.867 1.00 94.06 324 ILE A N 1
ATOM 2554 C CA . ILE A 1 324 ? 11.227 -2.489 -13.189 1.00 94.06 324 ILE A CA 1
ATOM 2555 C C . ILE A 1 324 ? 10.871 -3.079 -11.832 1.00 94.06 324 ILE A C 1
ATOM 2557 O O . ILE A 1 324 ? 10.365 -4.198 -11.753 1.00 94.06 324 ILE A O 1
ATOM 2561 N N . VAL A 1 325 ? 11.165 -2.341 -10.767 1.00 92.69 325 VAL A N 1
ATOM 2562 C CA . VAL A 1 325 ? 10.894 -2.763 -9.391 1.00 92.69 325 VAL A CA 1
ATOM 2563 C C . VAL A 1 325 ? 9.728 -1.944 -8.864 1.00 92.69 325 VAL A C 1
ATOM 2565 O O . VAL A 1 325 ? 9.839 -0.724 -8.784 1.00 92.69 325 VAL A O 1
ATOM 2568 N N . VAL A 1 326 ? 8.625 -2.612 -8.524 1.00 91.31 326 VAL A N 1
ATOM 2569 C CA . VAL A 1 326 ? 7.436 -1.990 -7.925 1.00 91.31 326 VAL A CA 1
ATOM 2570 C C . VAL A 1 326 ? 7.609 -1.926 -6.410 1.00 91.31 326 VAL A C 1
ATOM 2572 O O . VAL A 1 326 ? 7.924 -2.937 -5.780 1.00 91.31 326 VAL A O 1
ATOM 2575 N N . ASN A 1 327 ? 7.379 -0.752 -5.833 1.00 85.25 327 ASN A N 1
ATOM 2576 C CA . ASN A 1 327 ? 7.450 -0.514 -4.399 1.00 85.25 327 ASN A CA 1
ATOM 2577 C C . ASN A 1 327 ? 6.036 -0.568 -3.807 1.00 85.25 327 ASN A C 1
ATOM 2579 O O . ASN A 1 327 ? 5.277 0.394 -3.885 1.00 85.25 327 ASN A O 1
ATOM 2583 N N . ASN A 1 328 ? 5.686 -1.710 -3.214 1.00 69.00 328 ASN A N 1
ATOM 2584 C CA . ASN A 1 328 ? 4.482 -1.862 -2.396 1.00 69.00 328 ASN A CA 1
ATOM 2585 C C . ASN A 1 328 ? 4.862 -1.591 -0.934 1.00 69.00 328 ASN A C 1
ATOM 2587 O O . ASN A 1 328 ? 5.156 -2.539 -0.207 1.00 69.00 328 ASN A O 1
ATOM 2591 N N . ASN A 1 329 ? 4.966 -0.324 -0.534 1.00 57.84 329 ASN A N 1
ATOM 2592 C CA . ASN A 1 329 ? 5.141 0.006 0.885 1.00 57.84 329 ASN A CA 1
ATOM 2593 C C . ASN A 1 329 ? 3.822 -0.096 1.653 1.00 57.84 329 ASN A C 1
ATOM 2595 O O . ASN A 1 329 ? 2.758 0.151 1.045 1.00 57.84 329 ASN A O 1
#

Solvent-accessible surface area (backbone atoms only — not comparable to full-atom values): 18597 Å² total; per-residue (Å²): 132,89,80,91,82,82,83,78,82,77,78,77,77,76,76,76,73,75,48,61,56,47,70,50,66,84,49,66,82,74,45,45,63,34,43,22,71,42,80,41,65,52,55,52,58,54,54,74,46,74,64,62,65,41,51,42,90,72,63,49,63,42,32,43,32,79,41,40,91,48,35,38,42,35,40,46,70,47,70,75,52,72,48,50,38,27,37,71,41,37,85,32,42,34,36,41,35,54,47,79,46,60,32,75,37,51,33,86,74,52,80,94,50,56,63,38,31,55,64,63,50,38,60,75,26,34,39,35,34,37,42,52,47,77,51,86,82,79,75,79,48,78,52,56,75,71,44,75,46,78,45,39,35,45,32,37,43,34,41,22,33,76,78,70,72,50,70,48,78,39,54,30,45,38,41,38,33,37,24,42,48,72,42,59,60,46,58,39,55,91,59,93,74,80,87,80,85,84,75,88,76,61,68,66,37,39,74,71,65,69,58,66,70,45,81,44,80,48,60,39,34,23,46,71,58,75,88,81,50,29,74,52,66,35,37,48,48,35,31,34,42,34,68,68,22,61,71,41,97,82,57,26,27,30,21,77,33,33,88,41,94,60,18,18,18,38,30,19,41,30,49,19,38,79,86,69,47,72,60,59,57,74,72,77,51,78,43,67,39,94,53,59,62,52,81,39,77,38,67,45,53,36,30,38,29,67,40,56,81,58,82,63,60,52,87,53,49,74,44,62,48,73,44,78,48,66,56,78,87